Protein AF-A0A1G4MAP2-F1 (afdb_monomer_lite)

Organism: Lachancea fermentati (NCBI:txid4955)

Radius of gyration: 20.16 Å; chains: 1; bounding box: 49×42×56 Å

Secondary structure (DSSP, 8-state):
-EEEPPPEEEE-TTSSEEEEEEEEEEEEE----TTGGG-GGGEEEEPPSSEEEEEEE-S-HHHHHHHHHHHHHTHHHHHHTTEEEEEEEETTEEEEEEEESSS-HHHHIIIIIHHHHT-SSS--EEEEEEEEEEEEEEEE-TT-TTHHHHHHHHHHHHHHHIIIIIIIHHH-HHHH-HHHHHHHHHHHHHHHHHHHHTSS-TTHHHHHHHHHHH-GGGSHHHHHHHHHT-HHHHHHHHT-TTS--TT-SS---

Foldseek 3Di:
DKAWDDWDWDADPVNQKIKIKIKIWDKDFPDDDPVCVVPPPQEAEAEDQFAKAKEFEPDDQVLQVQQVQQQVLLCVLLVLLQWDWDWDDDSGMIIITTHHPQCHPVNCCQLPVVLQVPDPPRNRIYMYGRYMYMYMYMDGHPDDPDVNSVVVQVVVLVVVLCCLQVPCCLVNVNHRFSQLSVVCVVCVVVLVVVCVVVPPNSVPSVVVNVVSNNPPCRTLVVVVVVVVVPVPVVVVQVVVSNDDDSSGSGDDD

Sequence (253 aa):
MNISFDNVYLANATESVLSQWHSSVEISGQIISQEEIKQPVYSYILPPIQRQMKVRHLDEESLMNQILLGFKRCEGFWQDLNYQVTFDVDKTTITLNLSCMIFTQMKVKTLLEQPLSLQRHRPQTLRTVESVDITANFLIRDGENDEGWSSILNQSNEYLISLFVSQLEFQYPLVFSRDCRKRFLQQEKSLGPISYALTNSSSLIPNLIKIISDDNTATTSYQIVKLLGDSSKLKRMRNNVNKPIPFEILRHF

pLDDT: mean 76.68, std 11.74, range [42.5, 93.44]

Structure (mmCIF, N/CA/C/O backbone):
data_AF-A0A1G4MAP2-F1
#
_entry.id   AF-A0A1G4MAP2-F1
#
loop_
_atom_site.group_PDB
_atom_site.id
_atom_site.type_symbol
_atom_site.label_atom_id
_atom_site.label_alt_id
_atom_site.label_comp_id
_atom_site.label_asym_id
_atom_site.label_entity_id
_atom_site.label_seq_id
_atom_site.pdbx_PDB_ins_code
_atom_site.Cartn_x
_atom_site.Cartn_y
_atom_site.Cartn_z
_atom_site.occupancy
_atom_site.B_iso_or_equiv
_atom_site.auth_seq_id
_atom_site.auth_comp_id
_atom_site.auth_asym_id
_atom_site.auth_atom_id
_atom_site.pdbx_PDB_model_num
ATOM 1 N N . MET A 1 1 ? 6.345 -11.779 10.111 1.00 79.19 1 MET A N 1
ATOM 2 C CA . MET A 1 1 ? 5.963 -12.693 9.011 1.00 79.19 1 MET A CA 1
ATOM 3 C C . MET A 1 1 ? 6.278 -11.977 7.722 1.00 79.19 1 MET A C 1
ATOM 5 O O . MET A 1 1 ? 5.866 -10.839 7.593 1.00 79.19 1 MET A O 1
ATOM 9 N N . ASN A 1 2 ? 7.001 -12.610 6.808 1.00 83.75 2 ASN A N 1
ATOM 10 C CA . ASN A 1 2 ? 7.277 -12.027 5.502 1.00 83.75 2 ASN A CA 1
ATOM 11 C C . ASN A 1 2 ? 6.452 -12.783 4.448 1.00 83.75 2 ASN A C 1
ATOM 13 O O . ASN A 1 2 ? 6.500 -14.014 4.412 1.00 83.75 2 ASN A O 1
ATOM 17 N N . ILE A 1 3 ? 5.645 -12.061 3.673 1.00 86.19 3 ILE A N 1
ATOM 18 C CA . ILE A 1 3 ? 4.850 -12.586 2.560 1.00 86.19 3 ILE A CA 1
ATOM 19 C C . ILE A 1 3 ? 5.506 -12.093 1.281 1.00 86.19 3 ILE A C 1
ATOM 21 O O . ILE A 1 3 ? 5.494 -10.900 1.001 1.00 86.19 3 ILE A O 1
ATOM 25 N N . SER A 1 4 ? 6.081 -13.014 0.520 1.00 88.44 4 SER A N 1
ATOM 26 C CA . SER A 1 4 ? 6.716 -12.720 -0.760 1.00 88.44 4 SER A CA 1
ATOM 27 C C . SER A 1 4 ? 5.746 -13.007 -1.903 1.00 88.44 4 SER A C 1
ATOM 29 O O . SER A 1 4 ? 4.980 -13.971 -1.831 1.00 88.44 4 SER A O 1
ATOM 31 N N . PHE A 1 5 ? 5.765 -12.156 -2.926 1.00 88.75 5 PHE A N 1
ATOM 32 C CA . PHE A 1 5 ? 4.991 -12.332 -4.150 1.00 88.75 5 PHE A CA 1
ATOM 33 C C . PHE A 1 5 ? 5.868 -12.916 -5.255 1.00 88.75 5 PHE A C 1
ATOM 35 O O . PHE A 1 5 ? 7.093 -12.763 -5.248 1.00 88.75 5 PHE A O 1
ATOM 42 N N . ASP A 1 6 ? 5.222 -13.576 -6.214 1.00 89.19 6 ASP A N 1
ATOM 43 C CA . ASP A 1 6 ? 5.908 -14.127 -7.375 1.00 89.19 6 ASP A CA 1
ATOM 44 C C . ASP A 1 6 ? 6.593 -13.022 -8.185 1.00 89.19 6 ASP A C 1
ATOM 46 O O . ASP A 1 6 ? 6.098 -11.896 -8.299 1.00 89.19 6 ASP A O 1
ATOM 50 N N . ASN A 1 7 ? 7.745 -13.359 -8.765 1.00 91.88 7 ASN A N 1
ATOM 51 C CA . ASN A 1 7 ? 8.483 -12.424 -9.603 1.00 91.88 7 ASN A CA 1
ATOM 52 C C . ASN A 1 7 ? 7.673 -12.067 -10.852 1.00 91.88 7 ASN A C 1
ATOM 54 O O . ASN A 1 7 ? 7.118 -12.943 -11.518 1.00 91.88 7 ASN A O 1
ATOM 58 N N . VAL A 1 8 ? 7.683 -10.785 -11.209 1.00 93.19 8 VAL A N 1
ATOM 59 C CA . VAL A 1 8 ? 7.055 -10.280 -12.433 1.00 93.19 8 VAL A CA 1
ATOM 60 C C . VAL A 1 8 ? 8.138 -9.811 -13.387 1.00 93.19 8 VAL A C 1
ATOM 62 O O . VAL A 1 8 ? 9.060 -9.103 -12.990 1.00 93.19 8 VAL A O 1
ATOM 65 N N . TYR A 1 9 ? 8.011 -10.199 -14.650 1.00 93.31 9 TYR A N 1
ATOM 66 C CA . TYR A 1 9 ? 8.921 -9.795 -15.711 1.00 93.31 9 TYR A CA 1
ATOM 67 C C . TYR A 1 9 ? 8.160 -8.934 -16.712 1.00 93.31 9 TYR A C 1
ATOM 69 O O . TYR A 1 9 ? 7.103 -9.350 -17.187 1.00 93.31 9 TYR A O 1
ATOM 77 N N . LEU A 1 10 ? 8.681 -7.747 -17.014 1.00 92.38 10 LEU A N 1
ATOM 78 C CA . LEU A 1 10 ? 8.102 -6.838 -18.001 1.00 92.38 10 LEU A CA 1
ATOM 79 C C . LEU A 1 10 ? 9.122 -6.554 -19.102 1.00 92.38 10 LEU A C 1
ATOM 81 O O . LEU A 1 10 ? 10.330 -6.535 -18.864 1.00 92.38 10 LEU A O 1
ATOM 85 N N . ALA A 1 11 ? 8.615 -6.324 -20.306 1.00 91.12 11 ALA A N 1
ATOM 86 C CA . ALA A 1 11 ? 9.392 -5.941 -21.473 1.00 91.12 11 ALA A CA 1
ATOM 87 C C . ALA A 1 11 ? 8.672 -4.799 -22.191 1.00 91.12 11 ALA A C 1
ATOM 89 O O . ALA A 1 11 ? 7.440 -4.742 -22.198 1.00 91.12 11 ALA A O 1
ATOM 90 N N . ASN A 1 12 ? 9.420 -3.876 -22.791 1.00 87.38 12 ASN A N 1
ATOM 91 C CA . ASN A 1 12 ? 8.833 -2.941 -23.746 1.00 87.38 12 ASN A CA 1
ATOM 92 C C . ASN A 1 12 ? 8.585 -3.637 -25.099 1.00 87.38 12 ASN A C 1
ATOM 94 O O . ASN A 1 12 ? 9.030 -4.758 -25.334 1.00 87.38 12 ASN A O 1
ATOM 98 N N . ALA A 1 13 ? 7.863 -2.969 -26.003 1.00 84.88 13 ALA A N 1
ATOM 99 C CA . ALA A 1 13 ? 7.445 -3.557 -27.281 1.00 84.88 13 ALA A CA 1
ATOM 100 C C . ALA A 1 13 ? 8.615 -4.009 -28.179 1.00 84.88 13 ALA A C 1
ATOM 102 O O . ALA A 1 13 ? 8.437 -4.883 -29.023 1.00 84.88 13 ALA A O 1
ATOM 103 N N . THR A 1 14 ? 9.789 -3.399 -28.013 1.00 84.50 14 THR A N 1
ATOM 104 C CA . THR A 1 14 ? 11.017 -3.692 -28.764 1.00 84.50 14 THR A CA 1
ATOM 105 C C . THR A 1 14 ? 11.950 -4.667 -28.043 1.00 84.50 14 THR A C 1
ATOM 107 O O . THR A 1 14 ? 13.004 -4.990 -28.586 1.00 84.50 14 THR A O 1
ATOM 110 N N . GLU A 1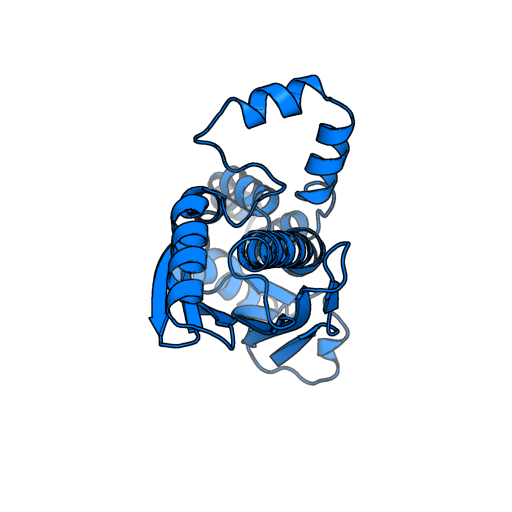 15 ? 11.593 -5.119 -26.834 1.00 84.62 15 GLU A N 1
ATOM 111 C CA . GLU A 1 15 ? 12.437 -5.932 -25.944 1.00 84.62 15 GLU A CA 1
ATOM 112 C C . GLU A 1 15 ? 13.822 -5.308 -25.663 1.00 84.62 15 GLU A C 1
ATOM 114 O O . GLU A 1 15 ? 14.774 -6.002 -25.305 1.00 84.62 15 GLU A O 1
ATOM 119 N N . SER A 1 16 ? 13.953 -3.986 -25.822 1.00 84.50 16 SER A N 1
ATOM 120 C CA . SER A 1 16 ? 15.185 -3.249 -25.522 1.00 84.50 16 SER A CA 1
ATOM 121 C C . SER A 1 16 ? 15.346 -2.959 -24.028 1.00 84.50 16 SER A C 1
ATOM 123 O O . SER A 1 16 ? 16.473 -2.816 -23.553 1.00 84.50 16 SER A O 1
ATOM 125 N N . VAL A 1 17 ? 14.237 -2.932 -23.281 1.00 86.69 17 VAL A N 1
ATOM 126 C CA . VAL A 1 17 ? 14.214 -2.783 -21.822 1.00 86.69 17 VAL A CA 1
ATOM 127 C C . VAL A 1 17 ? 13.445 -3.940 -21.207 1.00 86.69 17 VAL A C 1
ATOM 129 O O . VAL A 1 17 ? 12.224 -4.045 -21.367 1.00 86.69 17 VAL A O 1
ATOM 132 N N . LEU A 1 18 ? 14.158 -4.767 -20.450 1.00 90.06 18 LEU A N 1
ATOM 133 C CA . LEU A 1 18 ? 13.596 -5.839 -19.638 1.00 90.06 18 LEU A CA 1
ATOM 134 C C . LEU A 1 18 ? 13.674 -5.450 -18.167 1.00 90.06 18 LEU A C 1
ATOM 136 O O . LEU A 1 18 ? 14.657 -4.857 -17.725 1.00 90.06 18 LEU A O 1
ATOM 140 N N . SER A 1 19 ? 12.664 -5.817 -17.389 1.00 90.56 19 SER A N 1
ATOM 141 C CA . SER A 1 19 ? 12.692 -5.630 -15.945 1.00 90.56 19 SER A CA 1
ATOM 142 C C . SER A 1 19 ? 12.203 -6.848 -15.191 1.00 90.56 19 SER A C 1
ATOM 144 O O . SER A 1 19 ? 11.247 -7.508 -15.590 1.00 90.56 19 SER A O 1
ATOM 146 N N . GLN A 1 20 ? 12.876 -7.137 -14.082 1.00 93.19 20 GLN A N 1
ATOM 147 C CA . GLN A 1 20 ? 12.453 -8.117 -13.096 1.00 93.19 20 GLN A CA 1
ATOM 148 C C . GLN A 1 20 ? 12.035 -7.384 -11.830 1.00 93.19 20 GLN A C 1
ATOM 150 O O . GLN A 1 20 ? 12.814 -6.618 -11.266 1.00 93.19 20 GLN A O 1
ATOM 155 N N . TRP A 1 21 ? 10.840 -7.695 -11.351 1.00 93.44 21 TRP A N 1
ATOM 156 C CA . TRP A 1 21 ? 10.264 -7.116 -10.154 1.00 93.44 21 TRP A CA 1
ATOM 157 C C . TRP A 1 21 ? 10.026 -8.187 -9.109 1.00 93.44 21 TRP A C 1
ATOM 159 O O . TRP A 1 21 ? 9.513 -9.268 -9.401 1.00 93.44 21 TRP A O 1
ATOM 169 N N . HIS A 1 22 ? 10.377 -7.849 -7.879 1.00 93.44 22 HIS A N 1
ATOM 170 C CA . HIS A 1 22 ? 10.103 -8.640 -6.698 1.00 93.44 22 HIS A CA 1
ATOM 171 C C . HIS A 1 22 ? 9.437 -7.755 -5.653 1.00 93.44 22 HIS A C 1
ATOM 173 O O . HIS A 1 22 ? 9.838 -6.604 -5.465 1.00 93.44 22 HIS A O 1
ATOM 179 N N . SER A 1 23 ? 8.441 -8.278 -4.947 1.00 93.00 23 SER A N 1
ATOM 180 C CA . SER A 1 23 ? 7.869 -7.588 -3.798 1.00 93.00 23 SER A CA 1
ATOM 181 C C . SER A 1 23 ? 7.661 -8.522 -2.622 1.00 93.00 23 SER A C 1
ATOM 183 O O . SER A 1 23 ? 7.431 -9.726 -2.760 1.00 93.00 23 SER A O 1
ATOM 185 N N . SER A 1 24 ? 7.736 -7.938 -1.435 1.00 92.06 24 SER A N 1
ATOM 186 C CA . SER A 1 24 ? 7.438 -8.632 -0.199 1.00 92.06 24 SER A CA 1
ATOM 187 C C . SER A 1 24 ? 6.823 -7.692 0.828 1.00 92.06 24 SER A C 1
ATOM 189 O O . SER A 1 24 ? 7.173 -6.515 0.894 1.00 92.06 24 SER A O 1
ATOM 191 N N . VAL A 1 25 ? 5.908 -8.215 1.636 1.00 89.69 25 VAL A N 1
ATOM 192 C CA . VAL A 1 25 ? 5.233 -7.493 2.714 1.00 89.69 25 VAL A CA 1
ATOM 193 C C . VAL A 1 25 ? 5.645 -8.103 4.044 1.00 89.69 25 VAL A C 1
ATOM 195 O O . VAL A 1 25 ? 5.417 -9.286 4.308 1.00 89.69 25 VAL A O 1
ATOM 198 N N . GLU A 1 26 ? 6.208 -7.276 4.913 1.00 89.38 26 GLU A N 1
ATOM 199 C CA . GLU A 1 26 ? 6.489 -7.644 6.290 1.00 89.38 26 GLU A CA 1
ATOM 200 C C . GLU A 1 26 ? 5.288 -7.309 7.174 1.00 89.38 26 GLU A C 1
ATOM 202 O O . GLU A 1 26 ? 4.801 -6.180 7.211 1.00 89.38 26 GLU A O 1
ATOM 207 N N . ILE A 1 27 ? 4.807 -8.308 7.904 1.00 86.50 27 ILE A N 1
ATOM 208 C CA . ILE A 1 27 ? 3.703 -8.208 8.851 1.00 86.50 27 ILE A CA 1
ATOM 209 C C . ILE A 1 27 ? 4.210 -8.574 10.241 1.00 86.50 27 ILE A C 1
ATOM 211 O O . ILE A 1 27 ? 4.670 -9.701 10.460 1.00 86.50 27 ILE A O 1
ATOM 215 N N . SER A 1 28 ? 4.048 -7.675 11.203 1.00 84.38 28 SER A N 1
ATOM 216 C CA . SER A 1 28 ? 4.292 -7.951 12.619 1.00 84.38 28 SER A CA 1
ATOM 217 C C . SER A 1 28 ? 2.999 -8.093 13.411 1.00 84.38 28 SER A C 1
ATOM 219 O O . SER A 1 28 ? 1.912 -7.722 12.971 1.00 84.38 28 SER A O 1
ATOM 221 N N . GLY A 1 29 ? 3.109 -8.711 14.580 1.00 73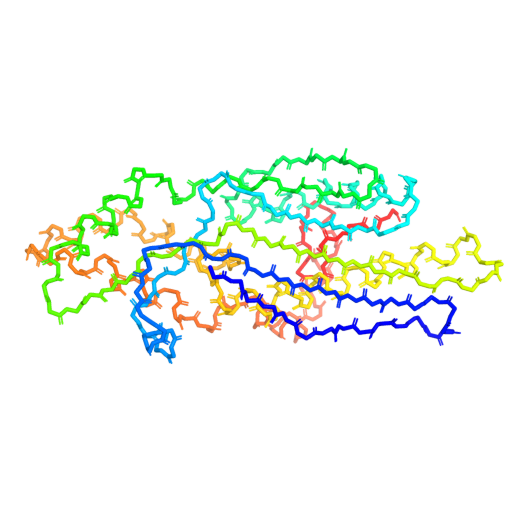.81 29 GLY A N 1
ATOM 222 C CA . GLY A 1 29 ? 2.003 -8.981 15.490 1.00 73.81 29 GLY A CA 1
ATOM 223 C C . GLY A 1 29 ? 2.411 -10.027 16.519 1.00 73.81 29 GLY A C 1
ATOM 224 O O . GLY A 1 29 ? 3.505 -10.592 16.437 1.00 73.81 29 GLY A O 1
ATOM 225 N N . GLN A 1 30 ? 1.540 -10.295 17.492 1.00 61.12 30 GLN A N 1
ATOM 226 C CA . GLN A 1 30 ? 1.789 -11.364 18.458 1.00 61.12 30 GLN A CA 1
ATOM 227 C C . GLN A 1 30 ? 1.934 -12.706 17.727 1.00 61.12 30 GLN A C 1
ATOM 229 O O . GLN A 1 30 ? 1.098 -13.078 16.901 1.00 61.12 30 GLN A O 1
ATOM 234 N N . ILE A 1 31 ? 3.039 -13.402 18.008 1.00 47.91 31 ILE A N 1
ATOM 235 C CA . ILE A 1 31 ? 3.353 -14.711 17.438 1.00 47.91 31 ILE A CA 1
ATOM 236 C C . ILE A 1 31 ? 2.311 -15.691 17.960 1.00 47.91 31 ILE A C 1
ATOM 238 O O . ILE A 1 31 ? 2.284 -15.986 19.153 1.00 47.91 31 ILE A O 1
ATOM 242 N N . ILE A 1 32 ? 1.476 -16.212 17.069 1.00 50.62 32 ILE A N 1
ATOM 243 C CA . ILE A 1 32 ? 0.674 -17.395 17.355 1.00 50.62 32 ILE A CA 1
ATOM 244 C C . ILE A 1 32 ? 1.015 -18.438 16.294 1.00 50.62 32 ILE A C 1
ATOM 246 O O . ILE A 1 32 ? 1.402 -18.093 15.175 1.00 50.62 32 ILE A O 1
ATOM 250 N N . SER A 1 33 ? 0.999 -19.696 16.730 1.00 48.56 33 SER A N 1
ATOM 251 C CA . SER A 1 33 ? 1.470 -20.902 16.043 1.00 48.56 33 SER A CA 1
ATOM 252 C C . SER A 1 33 ? 1.223 -20.938 14.524 1.00 48.56 33 SER A C 1
ATOM 254 O O . SER A 1 33 ? 0.253 -20.386 14.005 1.00 48.56 33 SER A O 1
ATOM 256 N N . GLN A 1 34 ? 2.099 -21.642 13.795 1.00 48.06 34 GLN A N 1
ATOM 257 C CA . GLN A 1 34 ? 2.050 -21.755 12.328 1.00 48.06 34 GLN A CA 1
ATOM 258 C C . GLN A 1 34 ? 0.722 -22.313 11.773 1.00 48.06 34 GLN A C 1
ATOM 260 O O . GLN A 1 34 ? 0.429 -22.124 10.593 1.00 48.06 34 GLN A O 1
ATOM 265 N N . GLU A 1 35 ? -0.101 -22.960 12.601 1.00 44.19 35 GLU A N 1
ATOM 266 C CA . GLU A 1 35 ? -1.389 -23.541 12.206 1.00 44.19 35 GLU A CA 1
ATOM 267 C C . GLU A 1 35 ? -2.518 -22.501 12.088 1.00 44.19 35 GLU A C 1
ATOM 269 O O . GLU A 1 35 ? -3.355 -22.613 11.193 1.00 44.19 35 GLU A O 1
ATOM 274 N N . GLU A 1 36 ? -2.498 -21.420 12.877 1.00 49.59 36 GLU A N 1
ATOM 275 C CA . GLU A 1 36 ? -3.468 -20.314 12.752 1.00 49.59 36 GLU A CA 1
ATOM 276 C C . GLU A 1 36 ? -3.167 -19.385 11.563 1.00 49.59 36 GLU A C 1
ATOM 278 O O . GLU A 1 36 ? -4.029 -18.634 11.108 1.00 49.59 36 GLU A O 1
ATOM 283 N N . ILE A 1 37 ? -1.960 -19.472 10.990 1.00 46.91 37 ILE A N 1
ATOM 284 C CA . ILE A 1 37 ? -1.544 -18.706 9.800 1.00 46.91 37 ILE A CA 1
ATOM 285 C C . ILE A 1 37 ? -2.378 -19.089 8.565 1.00 46.91 37 ILE A C 1
ATOM 287 O O . ILE A 1 37 ? -2.545 -18.277 7.658 1.00 46.91 37 ILE A O 1
ATOM 291 N N . LYS A 1 38 ? -2.959 -20.297 8.541 1.00 42.50 38 LYS A N 1
ATOM 292 C CA . LYS A 1 38 ? -3.819 -20.771 7.445 1.00 42.50 38 LYS A CA 1
ATOM 293 C C . LYS A 1 38 ? -5.283 -20.329 7.567 1.00 42.50 38 LYS A C 1
ATOM 295 O O . LYS A 1 38 ? -6.046 -20.555 6.632 1.00 42.50 38 LYS A O 1
ATOM 300 N N . GLN A 1 39 ? -5.687 -19.695 8.674 1.00 47.56 39 GLN A N 1
ATOM 301 C CA . GLN A 1 39 ? -7.050 -19.189 8.866 1.00 47.56 39 GLN A CA 1
ATOM 302 C C . GLN A 1 39 ? -7.065 -17.654 9.012 1.00 47.56 39 GLN A C 1
ATOM 304 O O . GLN A 1 39 ? -7.135 -17.134 10.125 1.00 47.56 39 GLN A O 1
ATOM 309 N N . PRO A 1 40 ? -7.077 -16.894 7.897 1.00 52.06 40 PRO A N 1
ATOM 310 C CA . PRO A 1 40 ? -7.147 -15.423 7.905 1.00 52.06 40 PRO A CA 1
ATOM 311 C C . PRO A 1 40 ? -8.469 -14.855 8.461 1.00 52.06 40 PRO A C 1
ATOM 313 O O . PRO A 1 40 ? -8.646 -13.643 8.549 1.00 52.06 40 PRO A O 1
ATOM 316 N N . VAL A 1 41 ? -9.415 -15.715 8.845 1.00 54.66 41 VAL A N 1
ATOM 317 C CA . VAL A 1 41 ? -10.778 -15.336 9.243 1.00 54.66 41 VAL A CA 1
ATOM 318 C C . VAL A 1 41 ? -10.798 -14.501 10.535 1.00 54.66 41 VAL A C 1
ATOM 320 O O . VAL A 1 41 ? -11.711 -13.700 10.729 1.00 54.66 41 VAL A O 1
ATOM 323 N N . TYR A 1 42 ? -9.777 -14.619 11.393 1.00 63.94 42 TYR A N 1
ATOM 324 C CA . TYR A 1 42 ? -9.757 -13.984 12.719 1.00 63.94 42 TYR A CA 1
ATOM 325 C C . TYR A 1 42 ? -8.629 -12.964 12.933 1.00 63.94 42 TYR A C 1
ATOM 327 O O . TYR A 1 42 ? -8.369 -12.586 14.075 1.00 63.94 42 TYR A O 1
ATOM 335 N N . SER A 1 43 ? -7.953 -12.498 11.879 1.00 72.25 43 SER A N 1
ATOM 336 C CA . SER A 1 43 ? -6.906 -11.477 12.004 1.00 72.25 43 SER A CA 1
ATOM 337 C C . SER A 1 43 ? -7.313 -10.137 11.387 1.00 72.25 43 SER A C 1
ATOM 339 O O . SER A 1 43 ? -7.946 -10.068 10.331 1.00 72.25 43 SER A O 1
ATOM 341 N N . TYR A 1 44 ? -6.945 -9.052 12.069 1.00 79.62 44 TYR A N 1
ATOM 342 C CA . TYR A 1 44 ? -6.998 -7.694 11.533 1.00 79.62 44 TYR A CA 1
ATOM 343 C C . TYR A 1 44 ? -5.600 -7.309 11.090 1.00 79.62 44 TYR A C 1
ATOM 345 O O . TYR A 1 44 ? -4.666 -7.367 11.890 1.00 79.62 44 TYR A O 1
ATOM 353 N N . ILE A 1 45 ? -5.465 -6.887 9.838 1.00 84.00 45 ILE A N 1
ATOM 354 C CA . ILE A 1 45 ? -4.204 -6.371 9.319 1.00 84.00 45 ILE A CA 1
ATOM 355 C C . ILE A 1 45 ? -4.337 -4.859 9.196 1.00 84.00 45 ILE A C 1
ATOM 357 O O . ILE A 1 45 ? -5.039 -4.335 8.332 1.00 84.00 45 ILE A O 1
ATOM 361 N N . LEU A 1 46 ? -3.701 -4.172 10.135 1.00 85.38 46 LEU A N 1
ATOM 362 C CA . LEU A 1 46 ? -3.730 -2.732 10.289 1.00 85.38 46 LEU A CA 1
ATOM 363 C C . LEU A 1 46 ? -2.565 -2.069 9.556 1.00 85.38 46 LEU A C 1
ATOM 365 O O . LEU A 1 46 ? -1.534 -2.700 9.297 1.00 85.38 46 LEU A O 1
ATOM 369 N N . PRO A 1 47 ? -2.711 -0.779 9.228 1.00 81.69 47 PRO A N 1
ATOM 370 C CA . PRO A 1 47 ? -1.618 -0.029 8.647 1.00 81.69 47 PRO A CA 1
ATOM 371 C C . PRO A 1 47 ? -0.455 0.195 9.608 1.00 81.69 47 PRO A C 1
ATOM 373 O O . PRO A 1 47 ? -0.636 0.138 10.827 1.00 81.69 47 PRO A O 1
ATOM 376 N N . PRO A 1 48 ? 0.725 0.521 9.059 1.00 73.94 48 PRO A N 1
ATOM 377 C CA . PRO A 1 48 ? 1.879 0.868 9.861 1.00 73.94 48 PRO A CA 1
ATOM 378 C C . PRO A 1 48 ? 1.612 2.098 10.730 1.00 73.94 48 PRO A C 1
ATOM 380 O O . PRO A 1 48 ? 1.179 3.155 10.257 1.00 73.94 48 PRO A O 1
ATOM 383 N N . ILE A 1 49 ? 1.955 1.976 12.010 1.00 66.38 49 ILE A N 1
ATOM 384 C CA . ILE A 1 49 ? 2.099 3.115 12.912 1.00 66.38 49 ILE A CA 1
ATOM 385 C C . ILE A 1 49 ? 3.522 3.641 12.703 1.00 66.38 49 ILE A C 1
ATOM 387 O O . ILE A 1 49 ? 4.457 3.146 13.325 1.00 66.38 49 ILE A O 1
ATOM 391 N N . GLN A 1 50 ? 3.677 4.600 11.784 1.00 59.38 50 GLN A N 1
ATOM 392 C CA . GLN A 1 50 ? 4.958 5.253 11.460 1.00 59.38 50 GLN A CA 1
ATOM 393 C C . GLN A 1 50 ? 6.045 4.278 10.976 1.00 59.38 50 GLN A C 1
ATOM 395 O O . GLN A 1 50 ? 7.133 4.208 11.548 1.00 59.38 50 GLN A O 1
ATOM 400 N N . ARG A 1 51 ? 5.764 3.501 9.927 1.00 67.00 51 ARG A N 1
ATOM 401 C CA . ARG A 1 51 ? 6.754 2.575 9.354 1.00 67.00 51 ARG A CA 1
ATOM 402 C C . ARG A 1 51 ? 6.948 2.811 7.862 1.00 67.00 51 ARG A C 1
ATOM 404 O O . ARG A 1 51 ? 6.222 3.579 7.230 1.00 67.00 51 ARG A O 1
ATOM 411 N N . GLN A 1 52 ? 8.009 2.213 7.342 1.00 68.38 52 GLN A N 1
ATOM 412 C CA . GLN A 1 52 ? 8.577 2.557 6.049 1.00 68.38 52 GLN A CA 1
ATOM 413 C C . GLN A 1 52 ? 8.143 1.554 4.983 1.00 68.38 52 GLN A C 1
ATOM 415 O O . GLN A 1 52 ? 8.257 0.348 5.172 1.00 68.38 52 GLN A O 1
ATOM 420 N N . MET A 1 53 ? 7.715 2.058 3.837 1.00 74.19 53 MET A N 1
ATOM 421 C CA . MET A 1 53 ? 7.710 1.343 2.570 1.00 74.19 53 MET A CA 1
ATOM 422 C C . MET A 1 53 ? 9.043 1.616 1.864 1.00 74.19 53 MET A C 1
ATOM 424 O O . MET A 1 53 ? 9.510 2.752 1.842 1.00 74.19 53 MET A O 1
ATOM 428 N N . LYS A 1 54 ? 9.667 0.594 1.281 1.00 75.56 54 LYS A N 1
ATOM 429 C CA . LYS A 1 54 ? 10.971 0.706 0.621 1.00 75.56 54 LYS A CA 1
ATOM 430 C C . LYS A 1 54 ? 10.858 0.248 -0.826 1.00 75.56 54 LYS A C 1
ATOM 432 O O . LYS A 1 54 ? 10.415 -0.858 -1.107 1.00 75.56 54 LYS A O 1
ATOM 437 N N . VAL A 1 55 ? 11.285 1.099 -1.745 1.00 71.31 55 VAL A N 1
ATOM 438 C CA . VAL A 1 55 ? 11.393 0.809 -3.174 1.00 71.31 55 VAL A CA 1
ATOM 439 C C . VAL A 1 55 ? 12.869 0.862 -3.536 1.00 71.31 55 VAL A C 1
ATOM 441 O O . VAL A 1 55 ? 13.489 1.921 -3.510 1.00 71.31 55 VAL A O 1
ATOM 444 N N . ARG A 1 56 ? 13.453 -0.294 -3.829 1.00 70.44 56 ARG A N 1
ATOM 445 C CA . ARG A 1 56 ? 14.845 -0.451 -4.244 1.00 70.44 56 ARG A CA 1
ATOM 446 C C . ARG A 1 56 ? 14.907 -0.582 -5.756 1.00 70.44 56 ARG A C 1
ATOM 448 O O . ARG A 1 56 ? 14.201 -1.400 -6.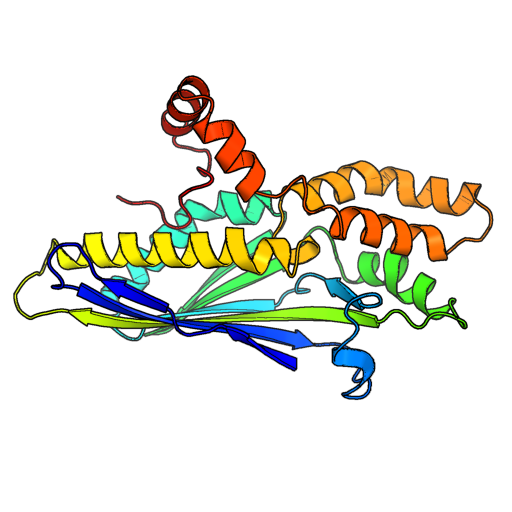345 1.00 70.44 56 ARG A O 1
ATOM 455 N N . HIS A 1 57 ? 15.779 0.204 -6.356 1.00 65.62 57 HIS A N 1
ATOM 456 C CA . HIS A 1 57 ? 16.068 0.192 -7.780 1.00 65.62 57 HIS A CA 1
ATOM 457 C C . HIS A 1 57 ? 17.572 0.048 -7.934 1.00 65.62 57 HIS A C 1
ATOM 459 O O . HIS A 1 57 ? 18.333 0.804 -7.333 1.00 65.62 57 HIS A O 1
ATOM 465 N N . LEU A 1 58 ? 18.000 -0.969 -8.676 1.00 57.97 58 LEU A N 1
ATOM 466 C CA . LEU A 1 58 ? 19.398 -1.386 -8.650 1.00 57.97 58 LEU A CA 1
ATOM 467 C C . LEU A 1 58 ? 20.339 -0.616 -9.590 1.00 57.97 58 LEU A C 1
ATOM 469 O O . LEU A 1 58 ? 21.527 -0.908 -9.549 1.00 57.97 58 LEU A O 1
ATOM 473 N N . ASP A 1 59 ? 19.881 0.421 -10.305 1.00 61.88 59 ASP A N 1
ATOM 474 C CA . ASP A 1 59 ? 20.718 1.159 -11.265 1.00 61.88 59 ASP A CA 1
ATOM 475 C C . ASP A 1 59 ? 20.487 2.687 -11.273 1.00 61.88 59 ASP A C 1
ATOM 477 O O . ASP A 1 59 ? 19.364 3.164 -11.126 1.00 61.88 59 ASP A O 1
ATOM 481 N N . GLU A 1 60 ? 21.599 3.414 -11.461 1.00 65.88 60 GLU A N 1
ATOM 482 C CA . GLU A 1 60 ? 21.799 4.866 -11.667 1.00 65.88 60 GLU A CA 1
ATOM 483 C C . GLU A 1 60 ? 21.110 5.886 -10.721 1.00 65.88 60 GLU A C 1
ATOM 485 O O . GLU A 1 60 ? 19.894 6.028 -10.637 1.00 65.88 60 GLU A O 1
ATOM 490 N N . GLU A 1 61 ? 21.917 6.750 -10.087 1.00 68.19 61 GLU A N 1
ATOM 491 C CA . GLU A 1 61 ? 21.465 7.831 -9.184 1.00 68.19 61 GLU A CA 1
ATOM 492 C C . GLU A 1 61 ? 20.553 8.876 -9.876 1.00 68.19 61 GLU A C 1
ATOM 494 O O . GLU A 1 61 ? 19.679 9.486 -9.251 1.00 68.19 61 GLU A O 1
ATOM 499 N N . SER A 1 62 ? 20.711 9.072 -11.188 1.00 67.75 62 SER A N 1
ATOM 500 C CA . SER A 1 62 ? 19.855 9.936 -12.017 1.00 67.75 62 SER A CA 1
ATOM 501 C C . SER A 1 62 ? 18.417 9.400 -12.114 1.00 67.75 62 SER A C 1
ATOM 503 O O . SER A 1 62 ? 17.462 10.175 -11.990 1.00 67.75 62 SER A O 1
ATOM 505 N N . LEU A 1 63 ? 18.260 8.080 -12.263 1.00 71.88 63 LEU A N 1
ATOM 506 C CA . LEU A 1 63 ? 16.982 7.370 -12.341 1.00 71.88 63 LEU A CA 1
ATOM 507 C C . LEU A 1 63 ? 16.203 7.502 -11.030 1.00 71.88 63 LEU A C 1
ATOM 509 O O . LEU A 1 63 ? 15.019 7.853 -11.018 1.00 71.88 63 LEU A O 1
ATOM 513 N N . MET A 1 64 ? 16.902 7.306 -9.912 1.00 75.62 64 MET A N 1
ATOM 514 C CA . MET A 1 64 ? 16.344 7.413 -8.565 1.00 75.62 64 MET A CA 1
ATOM 515 C C . MET A 1 64 ? 15.693 8.775 -8.319 1.00 75.62 64 MET A C 1
ATOM 517 O O . MET A 1 64 ? 14.599 8.858 -7.758 1.00 75.62 64 MET A O 1
ATOM 521 N N . ASN A 1 65 ? 16.321 9.852 -8.792 1.00 77.12 65 ASN A N 1
ATOM 522 C CA . ASN A 1 65 ? 15.789 11.202 -8.641 1.00 77.12 65 ASN A CA 1
ATOM 523 C C . ASN A 1 65 ? 14.511 11.434 -9.461 1.00 77.12 65 ASN A C 1
ATOM 525 O O . ASN A 1 65 ? 13.590 12.100 -8.983 1.00 77.12 65 ASN A O 1
ATOM 529 N N . GLN A 1 66 ? 14.409 10.869 -10.666 1.00 75.06 66 GLN A N 1
ATOM 530 C CA . GLN A 1 66 ? 13.195 10.987 -11.479 1.00 75.06 66 GLN A CA 1
ATOM 531 C C . GLN A 1 66 ? 12.033 10.179 -10.898 1.00 75.06 66 GLN A C 1
ATOM 533 O O . GLN A 1 66 ? 10.919 10.695 -10.785 1.00 75.06 66 GLN A O 1
ATOM 538 N N . ILE A 1 67 ? 12.296 8.948 -10.457 1.00 77.38 67 ILE A N 1
ATOM 539 C CA . ILE A 1 67 ? 11.293 8.104 -9.796 1.00 77.38 67 ILE A CA 1
ATOM 540 C C . ILE A 1 67 ? 10.834 8.766 -8.489 1.00 77.38 67 ILE A C 1
ATOM 542 O O . ILE A 1 67 ? 9.633 8.849 -8.224 1.00 77.38 67 ILE A O 1
ATOM 546 N N . LEU A 1 68 ? 11.761 9.340 -7.711 1.00 82.25 68 LEU A N 1
ATOM 547 C CA . LEU A 1 68 ? 11.439 10.136 -6.526 1.00 82.25 68 LEU A CA 1
ATOM 548 C C . LEU A 1 68 ? 10.522 11.320 -6.861 1.00 82.25 68 LEU A C 1
ATOM 550 O O . LEU A 1 68 ? 9.563 11.575 -6.133 1.00 82.25 68 LEU A O 1
ATOM 554 N N . LEU A 1 69 ? 10.805 12.062 -7.935 1.00 79.56 69 LEU A N 1
ATOM 555 C CA . LEU A 1 69 ? 9.944 13.161 -8.382 1.00 79.56 69 LEU A CA 1
ATOM 556 C C . LEU A 1 69 ? 8.550 12.653 -8.770 1.00 79.56 69 LEU A C 1
ATOM 558 O O . LEU A 1 69 ? 7.560 13.292 -8.409 1.00 79.56 69 LEU A O 1
ATOM 562 N N . GLY A 1 70 ? 8.459 11.494 -9.428 1.00 75.31 70 GLY A N 1
ATOM 563 C CA . GLY A 1 70 ? 7.198 10.809 -9.715 1.00 75.31 70 GLY A CA 1
ATOM 564 C C . GLY A 1 70 ? 6.402 10.496 -8.444 1.00 75.31 70 GLY A C 1
ATOM 565 O O . GLY A 1 70 ? 5.219 10.833 -8.362 1.00 75.31 70 GLY A O 1
ATOM 566 N N . PHE A 1 71 ? 7.064 9.953 -7.419 1.00 80.00 71 PHE A N 1
ATOM 567 C CA . PHE A 1 71 ? 6.458 9.678 -6.114 1.00 80.00 71 PHE A CA 1
ATOM 568 C C . PHE A 1 71 ? 6.021 10.948 -5.375 1.00 80.00 71 PHE A C 1
ATOM 570 O O . PHE A 1 71 ? 4.902 11.000 -4.861 1.00 80.00 71 PHE A O 1
ATOM 577 N N . LYS A 1 72 ? 6.855 11.997 -5.366 1.00 81.94 72 LYS A N 1
ATOM 578 C CA . LYS A 1 72 ? 6.519 13.303 -4.770 1.00 81.94 72 LYS A CA 1
ATOM 579 C C . LYS A 1 72 ? 5.303 13.934 -5.446 1.00 81.94 72 LYS A C 1
ATOM 581 O O . LYS A 1 72 ? 4.426 14.464 -4.775 1.00 81.94 72 LYS A O 1
ATOM 586 N N . ARG A 1 73 ? 5.196 13.841 -6.774 1.00 76.12 73 ARG A N 1
ATOM 587 C CA . ARG A 1 73 ? 4.031 14.341 -7.529 1.00 76.12 73 ARG A CA 1
ATOM 588 C C . ARG A 1 73 ? 2.749 13.558 -7.249 1.00 76.12 73 ARG A C 1
ATOM 590 O O . ARG A 1 73 ? 1.660 14.089 -7.459 1.00 76.12 73 ARG A O 1
ATOM 597 N N . CYS A 1 74 ? 2.875 12.331 -6.758 1.00 74.25 74 CYS A N 1
ATOM 598 C CA . CYS A 1 74 ? 1.754 11.485 -6.367 1.00 74.25 74 CYS A CA 1
ATOM 599 C C . CYS A 1 74 ? 1.509 11.488 -4.856 1.00 74.25 74 CYS A C 1
ATOM 601 O O . CYS A 1 74 ? 0.778 10.641 -4.351 1.00 74.25 74 CYS A O 1
ATOM 603 N N . GLU A 1 75 ? 2.027 12.483 -4.128 1.00 79.38 75 GLU A N 1
ATOM 604 C CA . GLU A 1 75 ? 1.714 12.688 -2.710 1.00 79.38 75 GLU A CA 1
ATOM 605 C C . GLU A 1 75 ? 0.197 12.692 -2.448 1.00 79.38 75 GLU A C 1
ATOM 607 O O . GLU A 1 75 ? -0.273 12.096 -1.479 1.00 79.38 75 GLU A O 1
ATOM 612 N N . GLY A 1 76 ? -0.584 13.272 -3.368 1.00 79.81 76 GLY A N 1
ATOM 613 C CA . GLY A 1 76 ? -2.045 13.300 -3.290 1.00 79.81 76 GLY A CA 1
ATOM 614 C C . GLY A 1 76 ? -2.699 11.915 -3.199 1.00 79.81 76 GLY A C 1
ATOM 615 O O . GLY A 1 76 ? -3.725 11.784 -2.538 1.00 79.81 76 GLY A O 1
ATOM 616 N N . PHE A 1 77 ? -2.104 10.872 -3.791 1.00 81.81 77 PHE A N 1
ATOM 617 C CA . PHE A 1 77 ? -2.584 9.490 -3.655 1.00 81.81 77 PHE A CA 1
ATOM 618 C C . PHE A 1 77 ? -2.464 8.996 -2.204 1.00 81.81 77 PHE A C 1
ATOM 620 O O . PHE A 1 77 ? -3.419 8.459 -1.640 1.00 81.81 77 PHE A O 1
ATOM 627 N N . TRP A 1 78 ? -1.319 9.242 -1.563 1.00 84.69 78 TRP A N 1
ATOM 628 C CA . TRP A 1 78 ? -1.072 8.856 -0.170 1.00 84.69 78 TRP A CA 1
ATOM 629 C C . TRP A 1 78 ? -1.916 9.677 0.810 1.00 84.69 78 TRP A C 1
ATOM 631 O O . TRP A 1 78 ? -2.472 9.128 1.765 1.00 84.69 78 TRP A O 1
ATOM 641 N N . GLN A 1 79 ? -2.085 10.972 0.539 1.00 85.44 79 GLN A N 1
ATOM 642 C CA . GLN A 1 79 ? -2.976 11.843 1.307 1.00 85.44 79 GLN A CA 1
ATOM 643 C C . GLN A 1 79 ? -4.440 11.395 1.195 1.00 85.44 79 GLN A C 1
ATOM 645 O O . GLN A 1 79 ? -5.153 11.377 2.198 1.00 85.44 79 GLN A O 1
ATOM 650 N N . ASP A 1 80 ? -4.886 10.956 0.013 1.00 83.75 80 ASP A N 1
ATOM 651 C CA . ASP A 1 80 ? -6.225 10.391 -0.200 1.00 83.75 80 ASP A CA 1
ATOM 652 C C . ASP A 1 80 ? -6.461 9.111 0.621 1.00 83.75 80 ASP A C 1
ATOM 654 O O . ASP A 1 80 ? -7.588 8.836 1.047 1.00 83.75 80 ASP A O 1
ATOM 658 N N . LEU A 1 81 ? -5.396 8.346 0.872 1.00 85.25 81 LEU A N 1
ATOM 659 C CA . LEU A 1 81 ? -5.385 7.213 1.793 1.00 85.25 81 LEU A CA 1
ATOM 660 C C . LEU A 1 81 ? -5.289 7.639 3.265 1.00 85.25 81 LEU A C 1
ATOM 662 O O . LEU A 1 81 ? -5.359 6.777 4.132 1.00 85.25 81 LEU A O 1
ATOM 666 N N . ASN A 1 82 ? -5.204 8.929 3.592 1.00 88.88 82 ASN A N 1
ATOM 667 C CA . ASN A 1 82 ? -4.971 9.460 4.942 1.00 88.88 82 ASN A CA 1
ATOM 668 C C . ASN A 1 82 ? -3.629 9.009 5.546 1.00 88.88 82 ASN A C 1
ATOM 670 O O . ASN A 1 82 ? -3.532 8.696 6.740 1.00 88.88 82 ASN A O 1
ATOM 674 N N . TYR A 1 83 ? -2.592 8.967 4.712 1.00 88.62 83 TYR A N 1
ATOM 675 C CA . TYR A 1 83 ? -1.208 8.913 5.160 1.00 88.62 83 TYR A CA 1
ATOM 676 C C . TYR A 1 83 ? -0.562 10.290 5.066 1.00 88.62 83 TYR A C 1
ATOM 678 O O . TYR A 1 83 ? -0.777 11.030 4.108 1.00 88.62 83 TYR A O 1
ATOM 686 N N . GLN A 1 84 ? 0.287 10.593 6.040 1.00 88.38 84 GLN A N 1
ATOM 687 C CA . GLN A 1 84 ? 1.364 11.551 5.849 1.00 88.38 84 GLN A CA 1
ATOM 688 C C . GLN A 1 84 ? 2.576 10.779 5.325 1.00 88.38 84 GLN A C 1
ATOM 690 O O . GLN A 1 84 ? 2.976 9.787 5.937 1.00 88.38 84 GLN A O 1
ATOM 695 N N . VAL A 1 85 ? 3.131 11.211 4.194 1.00 87.31 85 VAL A N 1
ATOM 696 C CA . VAL A 1 85 ? 4.286 10.566 3.564 1.00 87.31 85 VAL A CA 1
ATOM 697 C C . VAL A 1 85 ? 5.515 11.458 3.674 1.00 87.31 85 VAL A C 1
ATOM 699 O O . VAL A 1 85 ? 5.435 12.667 3.463 1.00 87.31 85 VAL A O 1
ATOM 702 N N . THR A 1 86 ? 6.660 10.868 4.000 1.00 88.06 86 THR A N 1
ATOM 703 C CA . THR A 1 86 ? 7.963 11.500 3.774 1.00 88.06 86 THR A CA 1
ATOM 704 C C . THR A 1 86 ? 8.797 10.617 2.865 1.00 88.06 86 THR A C 1
ATOM 706 O O . THR A 1 86 ? 8.672 9.393 2.886 1.00 88.06 86 THR A O 1
ATOM 709 N N . PHE A 1 87 ? 9.625 11.249 2.043 1.00 86.44 87 PHE A N 1
ATOM 710 C CA . PHE A 1 87 ? 10.471 10.556 1.085 1.00 86.44 87 PHE A CA 1
ATOM 711 C C . PHE A 1 87 ? 11.921 10.709 1.505 1.00 86.44 87 PHE A C 1
ATOM 713 O O . PHE A 1 87 ? 12.367 11.824 1.774 1.00 86.44 87 PHE A O 1
ATOM 720 N N . ASP A 1 88 ? 12.632 9.596 1.520 1.00 85.38 88 ASP A N 1
ATOM 721 C CA . ASP A 1 88 ? 14.068 9.534 1.730 1.00 85.38 88 ASP A CA 1
ATOM 722 C C . ASP A 1 88 ? 14.701 8.767 0.569 1.00 85.38 88 ASP A C 1
ATOM 724 O O . ASP A 1 88 ? 14.082 7.848 0.025 1.00 85.38 88 ASP A O 1
ATOM 728 N N . VAL A 1 89 ? 15.897 9.169 0.154 1.00 83.31 89 VAL A N 1
ATOM 729 C CA . VAL A 1 89 ? 16.613 8.529 -0.952 1.00 83.31 89 VAL A CA 1
ATOM 730 C C . VAL A 1 89 ? 18.038 8.252 -0.530 1.00 83.31 89 VAL A C 1
ATOM 732 O O . VAL A 1 89 ? 18.799 9.163 -0.218 1.00 83.31 89 VAL A O 1
ATOM 735 N N . ASP A 1 90 ? 18.377 6.973 -0.577 1.00 82.88 90 ASP A N 1
ATOM 736 C CA . ASP A 1 90 ? 19.746 6.488 -0.602 1.00 82.88 90 ASP A CA 1
ATOM 737 C C . ASP A 1 90 ? 20.123 6.120 -2.049 1.00 82.88 90 ASP A C 1
ATOM 739 O O . ASP A 1 90 ? 19.256 6.044 -2.924 1.00 82.88 90 ASP A O 1
ATOM 743 N N . LYS A 1 91 ? 21.407 5.855 -2.307 1.00 78.69 91 LYS A N 1
ATOM 744 C CA . LYS A 1 91 ? 22.002 5.654 -3.644 1.00 78.69 91 LYS A CA 1
ATOM 745 C C . LYS A 1 91 ? 21.192 4.762 -4.593 1.00 78.69 91 LYS A C 1
ATOM 747 O O . LYS A 1 91 ? 21.185 5.013 -5.790 1.00 78.69 91 LYS A O 1
ATOM 752 N N . THR A 1 92 ? 20.529 3.731 -4.071 1.00 80.44 92 THR A N 1
ATOM 753 C CA . THR A 1 92 ? 19.748 2.747 -4.847 1.00 80.44 92 THR A CA 1
ATOM 754 C C . THR A 1 92 ? 18.373 2.460 -4.238 1.00 80.44 92 THR A C 1
ATOM 756 O O . THR A 1 92 ? 17.698 1.495 -4.591 1.00 80.44 92 THR A O 1
ATOM 759 N N . THR A 1 93 ? 17.938 3.247 -3.250 1.00 82.38 93 THR A N 1
ATOM 760 C CA . THR A 1 93 ? 16.691 2.972 -2.522 1.00 82.38 93 THR A CA 1
ATOM 761 C C . THR A 1 93 ? 15.910 4.249 -2.262 1.00 82.38 93 THR A C 1
ATOM 763 O O . THR A 1 93 ? 16.388 5.143 -1.574 1.00 82.38 93 THR A O 1
ATOM 766 N N . ILE A 1 94 ? 14.670 4.303 -2.746 1.00 83.62 94 ILE A N 1
ATOM 767 C CA . ILE A 1 94 ? 13.672 5.284 -2.321 1.00 83.62 94 ILE A CA 1
ATOM 768 C C . ILE A 1 94 ? 12.875 4.680 -1.173 1.00 83.62 94 ILE A C 1
ATOM 770 O O . ILE A 1 94 ? 12.184 3.675 -1.322 1.00 83.62 94 ILE A O 1
ATOM 774 N N . THR A 1 95 ? 12.927 5.322 -0.017 1.00 85.56 95 THR A N 1
ATOM 775 C CA . THR A 1 95 ? 12.125 4.956 1.145 1.00 85.56 95 THR A CA 1
ATOM 776 C C . THR A 1 95 ? 10.967 5.938 1.295 1.00 85.56 95 THR A C 1
ATOM 778 O O . THR A 1 95 ? 11.162 7.142 1.445 1.00 85.56 95 THR A O 1
ATOM 781 N N . LEU A 1 96 ? 9.743 5.419 1.263 1.00 86.88 96 LEU A N 1
ATOM 782 C CA . LEU A 1 96 ? 8.511 6.139 1.556 1.00 86.88 96 LEU A CA 1
ATOM 783 C C . LEU A 1 96 ? 8.110 5.838 2.999 1.00 86.88 96 LEU A C 1
ATOM 785 O O . LEU A 1 96 ? 7.632 4.751 3.309 1.00 86.88 96 LEU A O 1
ATOM 789 N N . ASN A 1 97 ? 8.248 6.797 3.904 1.00 87.31 97 ASN A N 1
ATOM 790 C CA . ASN A 1 97 ? 7.761 6.627 5.270 1.00 87.31 97 ASN A CA 1
ATOM 791 C C . ASN A 1 97 ? 6.286 7.006 5.332 1.00 87.31 97 ASN A C 1
ATOM 793 O O . ASN A 1 97 ? 5.941 8.166 5.115 1.00 87.31 97 ASN A O 1
ATOM 797 N N . LEU A 1 98 ? 5.421 6.040 5.642 1.00 86.81 98 LEU A N 1
ATOM 798 C CA . LEU A 1 98 ? 3.977 6.238 5.695 1.00 86.81 98 LEU A CA 1
ATOM 799 C C . LEU A 1 98 ? 3.516 6.294 7.155 1.00 86.81 98 LEU A C 1
ATOM 801 O O . LEU A 1 98 ? 3.566 5.312 7.897 1.00 86.81 98 LEU A O 1
ATOM 805 N N . SER A 1 99 ? 3.031 7.461 7.573 1.00 87.06 99 SER A N 1
ATOM 806 C CA . SER A 1 99 ? 2.436 7.674 8.892 1.00 87.06 99 SER A CA 1
ATOM 807 C C . SER A 1 99 ? 0.915 7.692 8.778 1.00 87.06 99 SER A C 1
ATOM 809 O O . SER A 1 99 ? 0.337 8.593 8.164 1.00 87.06 99 SER A O 1
ATOM 811 N N . CYS A 1 100 ? 0.249 6.663 9.312 1.00 87.88 100 CYS A N 1
ATOM 812 C CA . CYS A 1 100 ? -1.208 6.560 9.264 1.00 87.88 100 CYS A CA 1
ATOM 813 C C . CYS A 1 100 ? -1.868 7.604 10.175 1.00 87.88 100 CYS A C 1
ATOM 815 O O . CYS A 1 100 ? -1.629 7.620 11.382 1.00 87.88 100 CYS A O 1
ATOM 817 N N . MET A 1 101 ? -2.763 8.420 9.613 1.00 86.62 101 MET A N 1
ATOM 818 C CA . MET A 1 101 ? -3.512 9.431 10.372 1.00 86.62 101 MET A CA 1
ATOM 819 C C . MET A 1 101 ? -4.848 8.903 10.920 1.00 86.62 101 MET A C 1
ATOM 821 O O . MET A 1 101 ? -5.440 9.506 11.814 1.00 86.62 101 MET A O 1
ATOM 825 N N . ILE A 1 102 ? -5.337 7.771 10.397 1.00 86.56 102 ILE A N 1
ATOM 826 C CA . ILE A 1 102 ? -6.614 7.169 10.809 1.00 86.56 102 ILE A CA 1
ATOM 827 C C . ILE A 1 102 ? -6.432 6.313 12.058 1.00 86.56 102 ILE A C 1
ATOM 829 O O . ILE A 1 102 ? -7.106 6.547 13.056 1.00 86.56 102 ILE A O 1
ATOM 833 N N . PHE A 1 103 ? -5.531 5.332 12.003 1.00 84.88 103 PHE A N 1
ATOM 834 C CA . PHE A 1 103 ? -5.305 4.348 13.060 1.00 84.88 103 PHE A CA 1
ATOM 835 C C . PHE A 1 103 ? -4.095 4.745 13.911 1.00 84.88 103 PHE A C 1
ATOM 837 O O . PHE A 1 103 ? -3.024 4.151 13.826 1.00 84.88 103 PHE A O 1
ATOM 844 N N . THR A 1 104 ? -4.261 5.781 14.734 1.00 83.75 104 THR A N 1
ATOM 845 C CA . THR A 1 104 ? -3.238 6.176 15.715 1.00 83.75 104 THR A CA 1
ATOM 846 C C . THR A 1 104 ? -3.130 5.139 16.834 1.00 83.75 104 THR A C 1
ATOM 848 O O . THR A 1 104 ? -4.089 4.414 17.099 1.00 83.75 104 THR A O 1
ATOM 851 N N . GLN A 1 105 ? -2.002 5.105 17.556 1.00 83.06 105 GLN A N 1
ATOM 852 C CA . GLN A 1 105 ? -1.808 4.187 18.694 1.00 83.06 105 GLN A CA 1
ATOM 853 C C . GLN A 1 105 ? -2.979 4.225 19.685 1.00 83.06 105 GLN A C 1
ATOM 855 O O . GLN A 1 105 ? -3.483 3.187 20.104 1.00 83.06 105 GLN A O 1
ATOM 860 N N . MET A 1 106 ? -3.459 5.427 20.020 1.00 81.06 106 MET A N 1
ATOM 861 C CA . MET A 1 106 ? -4.581 5.593 20.941 1.00 81.06 106 MET A CA 1
ATOM 862 C C . MET A 1 106 ? -5.877 5.000 20.379 1.00 81.06 106 MET A C 1
ATOM 864 O O . MET A 1 106 ? -6.583 4.310 21.107 1.00 81.06 106 MET A O 1
ATOM 868 N N . LYS A 1 107 ? -6.175 5.224 19.092 1.00 82.62 107 LYS A N 1
ATOM 869 C CA . LYS A 1 107 ? -7.376 4.681 18.442 1.00 82.62 107 LYS A CA 1
ATOM 870 C C . LYS A 1 107 ? -7.321 3.165 18.298 1.00 82.62 107 LYS A C 1
ATOM 872 O O . LYS A 1 107 ? -8.316 2.501 18.557 1.00 82.62 107 LYS A O 1
ATOM 877 N N . VAL A 1 108 ? -6.171 2.608 17.920 1.00 83.88 108 VAL A N 1
ATOM 878 C CA . VAL A 1 108 ? -5.984 1.149 17.852 1.00 83.88 108 VAL A CA 1
ATOM 879 C C . VAL A 1 108 ? -6.214 0.533 19.230 1.00 83.88 108 VAL A C 1
ATOM 881 O O . VAL A 1 108 ? -6.967 -0.433 19.358 1.00 83.88 108 VAL A O 1
ATOM 884 N N . LYS A 1 109 ? -5.666 1.154 20.277 1.00 82.31 109 LYS A N 1
ATOM 885 C CA . LYS A 1 109 ? -5.846 0.693 21.650 1.00 82.31 109 LYS A CA 1
ATOM 886 C C . LYS A 1 109 ? -7.309 0.694 22.099 1.00 82.31 109 LYS A C 1
ATOM 888 O O . LYS A 1 109 ? -7.765 -0.286 22.683 1.0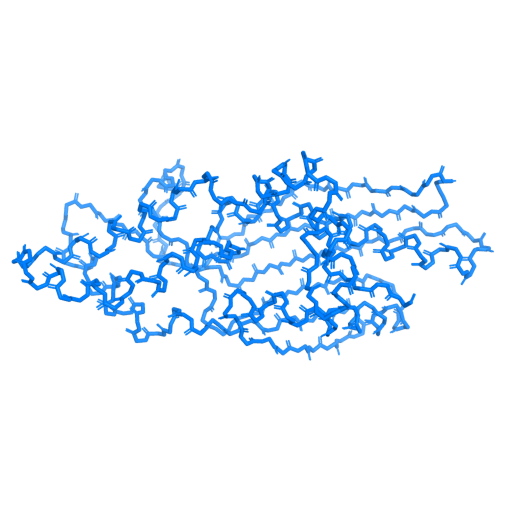0 82.31 109 LYS A O 1
ATOM 893 N N . THR A 1 110 ? -8.047 1.774 21.842 1.00 80.56 110 THR A N 1
ATOM 894 C CA . THR A 1 110 ? -9.431 1.931 22.322 1.00 80.56 110 THR A CA 1
ATOM 895 C C . THR A 1 110 ? -10.461 1.188 21.477 1.00 80.56 110 THR A C 1
ATOM 897 O O . THR A 1 110 ? -11.419 0.652 22.027 1.00 80.56 110 THR A O 1
ATOM 900 N N . LEU A 1 111 ? -10.285 1.145 20.153 1.00 79.56 111 LEU A N 1
ATOM 901 C CA . LEU A 1 111 ? -11.260 0.554 19.230 1.00 79.56 111 LEU A CA 1
ATOM 902 C C . LEU A 1 111 ? -11.030 -0.940 18.990 1.00 79.56 111 LEU A C 1
ATOM 904 O O . LEU A 1 111 ? -11.973 -1.638 18.623 1.00 79.56 111 LEU A O 1
ATOM 908 N N . LEU A 1 112 ? -9.798 -1.429 19.170 1.00 81.75 112 LEU A N 1
ATOM 909 C CA . LEU A 1 112 ? -9.428 -2.806 18.844 1.00 81.75 112 LEU A CA 1
ATOM 910 C C . LEU A 1 112 ? -8.775 -3.526 20.028 1.00 81.75 112 LEU A C 1
ATOM 912 O O . LEU A 1 112 ? -9.356 -4.485 20.519 1.00 81.75 112 LEU A O 1
ATOM 916 N N . GLU A 1 113 ? -7.625 -3.081 20.542 1.00 81.69 113 GLU A N 1
ATOM 917 C CA . GLU A 1 113 ? -6.875 -3.865 21.546 1.00 81.69 113 GLU A CA 1
ATOM 918 C C . GLU A 1 113 ? -7.674 -4.112 22.833 1.00 81.69 113 GLU A C 1
ATOM 920 O O . GLU A 1 113 ? -7.815 -5.255 23.269 1.00 81.69 113 GLU A O 1
ATOM 925 N N . GLN A 1 114 ? -8.230 -3.055 23.436 1.00 81.44 114 GLN A N 1
ATOM 926 C CA . GLN A 1 114 ? -9.031 -3.171 24.655 1.00 81.44 114 GLN A CA 1
ATOM 927 C C . GLN A 1 114 ? -10.283 -4.028 24.419 1.00 81.44 114 GLN A C 1
ATOM 929 O O . GLN A 1 114 ? -10.467 -4.999 25.157 1.00 81.44 114 GLN A O 1
ATOM 934 N N . PRO A 1 115 ? -11.116 -3.767 23.392 1.00 79.31 115 PRO A N 1
ATOM 935 C CA . PRO A 1 115 ? -12.270 -4.609 23.114 1.00 79.31 115 PRO A CA 1
ATOM 936 C C . PRO A 1 115 ? -11.951 -6.078 22.833 1.00 79.31 115 PRO A C 1
ATOM 938 O O . PRO A 1 115 ? -12.655 -6.955 23.333 1.00 79.31 115 PRO A O 1
ATOM 941 N N . LEU A 1 116 ? -10.894 -6.357 22.067 1.00 78.69 116 LEU A N 1
ATOM 942 C CA . LEU A 1 116 ? -10.485 -7.721 21.733 1.00 78.69 116 LEU A CA 1
ATOM 943 C C . LEU A 1 116 ? -9.921 -8.462 22.947 1.00 78.69 116 LEU A C 1
ATOM 945 O O . LEU A 1 116 ? -10.215 -9.639 23.120 1.00 78.69 116 LEU A O 1
ATOM 949 N N . SER A 1 117 ? -9.211 -7.772 23.848 1.00 77.62 117 SER A N 1
ATOM 950 C CA . SER A 1 117 ? -8.709 -8.369 25.098 1.00 77.62 117 SER A CA 1
ATOM 951 C C . SER A 1 117 ? -9.820 -8.883 26.025 1.00 77.62 117 SER A C 1
ATOM 953 O O . SER A 1 117 ? -9.600 -9.788 26.830 1.00 77.62 117 SER A O 1
ATOM 955 N N . LEU A 1 118 ? -11.033 -8.336 25.898 1.00 76.38 118 LEU A N 1
ATOM 956 C CA . LEU A 1 118 ? -12.202 -8.756 26.669 1.00 76.38 118 LEU A CA 1
ATOM 957 C C . LEU A 1 118 ? -12.891 -9.994 26.061 1.00 76.38 118 LEU A C 1
ATOM 959 O O . LEU A 1 118 ? -13.696 -10.639 26.737 1.00 76.38 118 LEU A O 1
ATOM 963 N N . GLN A 1 119 ? -12.579 -10.358 24.811 1.00 72.50 119 GLN A N 1
ATOM 964 C CA . GLN A 1 119 ? -13.167 -11.512 24.131 1.00 72.50 119 GLN A CA 1
ATOM 965 C C . GLN A 1 119 ? -12.429 -12.806 24.491 1.00 72.50 119 GLN A C 1
ATOM 967 O O . GLN A 1 119 ? -11.413 -13.159 23.903 1.00 72.50 119 GLN A O 1
ATOM 972 N N . ARG A 1 120 ? -12.981 -13.571 25.437 1.00 64.56 120 ARG A N 1
ATOM 973 C CA . ARG A 1 120 ? -12.381 -14.842 25.893 1.00 64.56 120 ARG A CA 1
ATOM 974 C C . ARG A 1 120 ? -12.633 -16.044 24.974 1.00 64.56 120 ARG A C 1
ATOM 976 O O . ARG A 1 120 ? -11.945 -17.047 25.101 1.00 64.56 120 ARG A O 1
ATOM 983 N N . HIS A 1 121 ? -13.618 -15.967 24.076 1.00 63.34 121 HIS A N 1
ATOM 984 C CA . HIS A 1 121 ? -14.110 -17.129 23.314 1.00 63.34 121 HIS A CA 1
ATOM 985 C C . HIS A 1 121 ? -13.780 -17.105 21.811 1.00 63.34 121 HIS A C 1
ATOM 987 O O . HIS A 1 121 ? -14.072 -18.075 21.116 1.00 63.34 121 HIS A O 1
ATOM 993 N N . ARG A 1 122 ? -13.179 -16.020 21.304 1.00 64.75 122 ARG A N 1
ATOM 994 C CA . ARG A 1 122 ? -12.677 -15.889 19.926 1.00 64.75 122 ARG A CA 1
ATOM 995 C C . ARG A 1 122 ? -11.434 -14.996 19.932 1.00 64.75 122 ARG A C 1
ATOM 997 O O . ARG A 1 122 ? -11.588 -13.782 19.821 1.00 64.75 122 ARG A O 1
ATOM 1004 N N . PRO A 1 123 ? -10.224 -15.551 20.107 1.00 63.09 123 PRO A N 1
ATOM 1005 C CA . PRO A 1 123 ? -9.012 -14.747 20.082 1.00 63.09 123 PRO A CA 1
ATOM 1006 C C . PRO A 1 123 ? -8.801 -14.220 18.659 1.00 63.09 123 PRO A C 1
ATOM 1008 O O . PRO A 1 123 ? -8.320 -14.929 17.780 1.00 63.09 123 PRO A O 1
ATOM 1011 N N . GLN A 1 124 ? -9.222 -12.981 18.408 1.00 71.56 124 GLN A N 1
ATOM 1012 C CA . GLN A 1 124 ? -8.854 -12.278 17.187 1.00 71.56 124 GLN A CA 1
ATOM 1013 C C . GLN A 1 124 ? -7.488 -11.632 17.377 1.00 71.56 124 GLN A C 1
ATOM 1015 O O . GLN A 1 124 ? -7.170 -11.114 18.448 1.00 71.56 124 GLN A O 1
ATOM 1020 N N . THR A 1 125 ? -6.680 -11.657 16.324 1.00 76.38 125 THR A N 1
ATOM 1021 C CA . THR A 1 125 ? -5.286 -11.220 16.394 1.00 76.38 125 THR A CA 1
ATOM 1022 C C . THR A 1 125 ? -5.107 -9.917 15.637 1.00 76.38 125 THR A C 1
ATOM 1024 O O . THR A 1 125 ? -5.567 -9.761 14.506 1.00 76.38 125 THR A O 1
ATOM 1027 N N . LEU A 1 126 ? -4.450 -8.954 16.278 1.00 81.19 126 LEU A N 1
ATOM 1028 C CA . LEU A 1 126 ? -4.069 -7.700 15.644 1.00 81.19 126 LEU A CA 1
ATOM 1029 C C . LEU A 1 126 ? -2.672 -7.857 15.060 1.00 81.19 126 LEU A C 1
ATOM 1031 O O . LEU A 1 126 ? -1.728 -8.247 15.753 1.00 81.19 126 LEU A O 1
ATOM 1035 N N . ARG A 1 127 ? -2.557 -7.559 13.773 1.00 85.00 127 ARG A N 1
ATOM 1036 C CA . ARG A 1 127 ? -1.304 -7.532 13.033 1.00 85.00 127 ARG A CA 1
ATOM 1037 C C . ARG A 1 127 ? -1.170 -6.196 12.326 1.00 85.00 127 ARG A C 1
ATOM 1039 O O . ARG A 1 127 ? -2.165 -5.548 12.012 1.00 85.00 127 ARG A O 1
ATOM 1046 N N . THR A 1 128 ? 0.056 -5.797 12.055 1.00 85.44 128 THR A N 1
ATOM 1047 C CA . THR A 1 128 ? 0.380 -4.560 11.351 1.00 85.44 128 THR A CA 1
ATOM 1048 C C . THR A 1 128 ? 1.270 -4.868 10.167 1.00 85.44 128 THR A C 1
ATOM 1050 O O . THR A 1 128 ? 2.222 -5.633 10.303 1.00 85.44 128 THR A O 1
ATOM 1053 N N . VAL A 1 129 ? 0.984 -4.258 9.019 1.00 86.81 129 VAL A N 1
ATOM 1054 C CA . VAL A 1 129 ? 1.961 -4.192 7.926 1.00 86.81 129 VAL A CA 1
ATOM 1055 C C . VAL A 1 129 ? 3.080 -3.262 8.379 1.00 86.81 129 VAL A C 1
ATOM 1057 O O . VAL A 1 129 ? 2.824 -2.094 8.658 1.00 86.81 129 VAL A O 1
ATOM 1060 N N . GLU A 1 130 ? 4.298 -3.777 8.495 1.00 85.06 130 GLU A N 1
ATOM 1061 C CA . GLU A 1 130 ? 5.473 -2.991 8.872 1.00 85.06 130 GLU A CA 1
ATOM 1062 C C . GLU A 1 130 ? 6.129 -2.357 7.664 1.00 85.06 130 GLU A C 1
ATOM 1064 O O . GLU A 1 130 ? 6.453 -1.172 7.692 1.00 85.06 130 GLU A O 1
ATOM 1069 N N . SER A 1 131 ? 6.319 -3.138 6.610 1.00 87.69 131 SER A N 1
ATOM 1070 C CA . SER A 1 131 ? 7.013 -2.678 5.424 1.00 87.69 131 SER A CA 1
ATOM 1071 C C . SER A 1 131 ? 6.488 -3.374 4.178 1.00 87.69 131 SER A C 1
ATOM 1073 O O . SER A 1 131 ? 5.939 -4.477 4.220 1.00 87.69 131 SER A O 1
ATOM 1075 N N . VAL A 1 132 ? 6.632 -2.674 3.058 1.00 88.75 132 VAL A N 1
ATOM 1076 C CA . VAL A 1 132 ? 6.520 -3.250 1.722 1.00 88.75 132 VAL A CA 1
ATOM 1077 C C . VAL A 1 132 ? 7.849 -2.972 1.053 1.00 88.75 132 VAL A C 1
ATOM 1079 O O . VAL A 1 132 ? 8.187 -1.806 0.842 1.00 88.75 132 VAL A O 1
ATOM 1082 N N . ASP A 1 133 ? 8.604 -4.027 0.781 1.00 89.69 133 ASP A N 1
ATOM 1083 C CA . ASP A 1 133 ? 9.837 -3.963 0.011 1.00 89.69 133 ASP A CA 1
ATOM 1084 C C . ASP A 1 133 ? 9.504 -4.292 -1.444 1.00 89.69 133 ASP A C 1
ATOM 1086 O O . ASP A 1 133 ? 8.916 -5.330 -1.743 1.00 89.69 133 ASP A O 1
ATOM 1090 N N . ILE A 1 134 ? 9.880 -3.401 -2.354 1.00 90.56 134 ILE A N 1
ATOM 1091 C CA . ILE A 1 134 ? 9.804 -3.605 -3.800 1.00 90.56 134 ILE A CA 1
ATOM 1092 C C . ILE A 1 134 ? 11.225 -3.517 -4.326 1.00 90.56 134 ILE A C 1
ATOM 1094 O O . ILE A 1 134 ? 11.922 -2.558 -4.019 1.00 90.56 134 ILE A O 1
ATOM 1098 N N . THR A 1 135 ? 11.665 -4.504 -5.094 1.00 89.69 135 THR A N 1
ATOM 1099 C CA . THR A 1 135 ? 12.972 -4.497 -5.756 1.00 89.69 135 THR A CA 1
ATOM 1100 C C . THR A 1 135 ? 12.765 -4.642 -7.251 1.00 89.69 135 THR A C 1
ATOM 1102 O O . THR A 1 135 ? 12.041 -5.543 -7.675 1.00 89.69 135 THR A O 1
ATOM 1105 N N . ALA A 1 136 ? 13.400 -3.774 -8.034 1.00 88.88 136 ALA A N 1
ATOM 1106 C CA . ALA A 1 136 ? 13.387 -3.861 -9.485 1.00 88.88 136 ALA A CA 1
ATOM 1107 C C . ALA A 1 136 ? 14.805 -3.883 -10.056 1.00 88.88 136 ALA A C 1
ATOM 1109 O O . ALA A 1 136 ? 15.645 -3.056 -9.685 1.00 88.88 136 ALA A O 1
ATOM 1110 N N . ASN A 1 137 ? 15.019 -4.795 -10.999 1.00 88.06 137 ASN A N 1
ATOM 1111 C CA . ASN A 1 137 ? 16.251 -4.937 -11.765 1.00 88.06 137 ASN A CA 1
ATOM 1112 C C . ASN A 1 137 ? 15.938 -4.630 -13.221 1.00 88.06 137 ASN A C 1
ATOM 1114 O O . ASN A 1 137 ? 15.038 -5.263 -13.776 1.00 88.06 137 ASN A O 1
ATOM 1118 N N . PHE A 1 138 ? 16.671 -3.706 -13.835 1.00 85.38 138 PHE A N 1
ATOM 1119 C CA . PHE A 1 138 ? 16.515 -3.389 -15.249 1.00 85.38 138 PHE A CA 1
ATOM 1120 C C . PHE A 1 138 ? 17.685 -3.949 -16.048 1.00 85.38 138 PHE A C 1
ATOM 1122 O O . PHE A 1 138 ? 18.831 -3.921 -15.618 1.00 85.38 138 PHE A O 1
ATOM 1129 N N . LEU A 1 139 ? 17.382 -4.463 -17.232 1.00 85.69 139 LEU A N 1
ATOM 1130 C CA . LEU A 1 139 ? 18.360 -4.840 -18.237 1.00 85.69 139 LEU A CA 1
ATOM 1131 C C . LEU A 1 139 ? 18.047 -4.006 -19.475 1.00 85.69 139 LEU A C 1
ATOM 1133 O O . LEU A 1 139 ? 16.998 -4.183 -20.099 1.00 85.69 139 LEU A O 1
ATOM 1137 N N . ILE A 1 140 ? 18.941 -3.074 -19.789 1.00 82.88 140 ILE A N 1
ATOM 1138 C CA . ILE A 1 140 ? 18.812 -2.153 -20.919 1.00 82.88 140 ILE A CA 1
ATOM 1139 C C . ILE A 1 140 ? 19.824 -2.575 -21.978 1.00 82.88 140 ILE A C 1
ATOM 1141 O O . ILE A 1 140 ? 20.996 -2.799 -21.674 1.00 82.88 140 ILE A O 1
ATOM 1145 N N . ARG A 1 141 ? 19.376 -2.704 -23.225 1.00 79.44 141 ARG A N 1
ATOM 1146 C CA . ARG A 1 141 ? 20.261 -2.984 -24.356 1.00 79.44 141 ARG A CA 1
ATOM 1147 C C . ARG A 1 141 ? 21.026 -1.714 -24.751 1.00 79.44 141 ARG A C 1
ATOM 1149 O O . ARG A 1 141 ? 20.423 -0.653 -24.883 1.00 79.44 141 ARG A O 1
ATOM 1156 N N . ASP A 1 142 ? 22.338 -1.832 -24.961 1.00 61.53 142 ASP A N 1
ATOM 1157 C CA . ASP A 1 142 ? 23.218 -0.707 -25.315 1.00 61.53 142 ASP A CA 1
ATOM 1158 C C . ASP A 1 142 ? 22.680 0.121 -26.503 1.00 61.53 142 ASP A C 1
ATOM 1160 O O . ASP A 1 142 ? 22.397 -0.432 -27.569 1.00 61.53 142 ASP A O 1
ATOM 1164 N N . GLY A 1 143 ? 22.605 1.452 -26.339 1.00 58.50 143 GLY A N 1
ATOM 1165 C CA . GLY A 1 143 ? 22.364 2.414 -27.429 1.00 58.50 143 GLY A CA 1
ATOM 1166 C C . GLY A 1 143 ? 21.095 3.278 -27.348 1.00 58.50 143 GLY A C 1
ATOM 1167 O O . GLY A 1 143 ? 20.957 4.189 -28.163 1.00 58.50 143 GLY A O 1
ATOM 1168 N N . GLU A 1 144 ? 20.194 3.062 -26.384 1.00 55.94 144 GLU A N 1
ATOM 1169 C CA . GLU A 1 144 ? 18.935 3.822 -26.248 1.00 55.94 144 GLU A CA 1
ATOM 1170 C C . GLU A 1 144 ? 18.950 4.761 -25.032 1.00 55.94 144 GLU A C 1
ATOM 1172 O O . GLU A 1 144 ? 18.434 4.440 -23.963 1.00 55.94 144 GLU A O 1
ATOM 1177 N N . ASN A 1 145 ? 19.519 5.957 -25.196 1.00 58.06 145 ASN A N 1
ATOM 1178 C CA . ASN A 1 145 ? 19.703 6.888 -24.077 1.00 58.06 145 ASN A CA 1
ATOM 1179 C C . ASN A 1 145 ? 18.473 7.749 -23.731 1.00 58.06 145 ASN A C 1
ATOM 1181 O O . ASN A 1 145 ? 18.540 8.433 -22.723 1.00 58.06 145 ASN A O 1
ATOM 1185 N N . ASP A 1 146 ? 17.378 7.733 -24.508 1.00 59.69 146 ASP A N 1
ATOM 1186 C CA . ASP A 1 146 ? 16.153 8.509 -24.202 1.00 59.69 146 ASP A CA 1
ATOM 1187 C C . ASP A 1 146 ? 14.862 7.658 -24.223 1.00 59.69 146 ASP A C 1
ATOM 1189 O O . ASP A 1 146 ? 13.996 7.819 -23.358 1.00 59.69 146 ASP A O 1
ATOM 1193 N N . GLU A 1 147 ? 14.724 6.699 -25.152 1.00 62.22 147 GLU A N 1
ATOM 1194 C CA . GLU A 1 147 ? 13.561 5.785 -25.207 1.00 62.22 147 GLU A CA 1
ATOM 1195 C C . GLU A 1 147 ? 13.548 4.757 -24.058 1.00 62.22 147 GLU A C 1
ATOM 1197 O O . GLU A 1 147 ? 12.476 4.357 -23.578 1.00 62.22 147 GLU A O 1
ATOM 1202 N N . GLY A 1 148 ? 14.730 4.396 -23.545 1.00 69.88 148 GLY A N 1
ATOM 1203 C CA . GLY A 1 148 ? 14.875 3.522 -22.382 1.00 69.88 148 GLY A CA 1
ATOM 1204 C C . GLY A 1 148 ? 14.224 4.104 -21.123 1.00 69.88 148 GLY A C 1
ATOM 1205 O O . GLY A 1 148 ? 13.568 3.385 -20.366 1.00 69.88 148 GLY A O 1
ATOM 1206 N N . TRP A 1 149 ? 14.289 5.427 -20.937 1.00 74.25 149 TRP A N 1
ATOM 1207 C CA . TRP A 1 149 ? 13.750 6.100 -19.748 1.00 74.25 149 TRP A CA 1
ATOM 1208 C C . TRP A 1 149 ? 12.234 6.118 -19.694 1.00 74.25 149 TRP A C 1
ATOM 1210 O O . TRP A 1 149 ? 11.642 5.790 -18.662 1.00 74.25 149 TRP A O 1
ATOM 1220 N N . SER A 1 150 ? 11.590 6.464 -20.810 1.00 77.81 150 SER A N 1
ATOM 1221 C CA . SER A 1 150 ? 10.129 6.408 -20.896 1.00 77.81 150 SER A CA 1
ATOM 1222 C C . SER A 1 150 ? 9.635 4.984 -20.630 1.00 77.81 150 SER A C 1
ATOM 1224 O O . SER A 1 150 ? 8.688 4.786 -19.867 1.00 77.81 150 SER A O 1
ATOM 1226 N N . SER A 1 151 ? 10.341 3.988 -21.172 1.00 82.19 151 SER A N 1
ATOM 1227 C CA . SER A 1 151 ? 10.040 2.570 -20.969 1.00 82.19 151 SER A CA 1
ATOM 1228 C C . SER A 1 151 ? 10.150 2.150 -19.498 1.00 82.19 151 SER A C 1
ATOM 1230 O O . SER A 1 151 ? 9.242 1.491 -18.993 1.00 82.19 151 SER A O 1
ATOM 1232 N N . ILE A 1 152 ? 11.194 2.579 -18.781 1.00 82.06 152 ILE A N 1
ATOM 1233 C CA . ILE A 1 152 ? 11.372 2.274 -17.352 1.00 82.06 152 ILE A CA 1
ATOM 1234 C C . ILE A 1 152 ? 10.254 2.876 -16.501 1.00 82.06 152 ILE A C 1
ATOM 1236 O O . ILE A 1 152 ? 9.681 2.181 -15.658 1.00 82.06 152 ILE A O 1
ATOM 1240 N N . LEU A 1 153 ? 9.900 4.144 -16.722 1.00 79.94 153 LEU A N 1
ATOM 1241 C CA . LEU A 1 153 ? 8.797 4.775 -15.993 1.00 79.94 153 LEU A CA 1
ATOM 1242 C C . LEU A 1 153 ? 7.455 4.096 -16.283 1.00 79.94 153 LEU A C 1
ATOM 1244 O O . LEU A 1 153 ? 6.683 3.868 -15.352 1.00 79.94 153 LEU A O 1
ATOM 1248 N N . ASN A 1 154 ? 7.198 3.723 -17.540 1.00 83.75 154 ASN A N 1
ATOM 1249 C CA . ASN A 1 154 ? 5.987 2.998 -17.926 1.00 83.75 154 ASN A CA 1
ATOM 1250 C C . ASN A 1 154 ? 5.899 1.637 -17.222 1.00 83.75 154 ASN A C 1
ATOM 1252 O O . ASN A 1 154 ? 4.888 1.351 -16.583 1.00 83.75 154 ASN A O 1
ATOM 1256 N N . GLN A 1 155 ? 6.972 0.839 -17.267 1.00 87.81 155 GLN A N 1
ATOM 1257 C CA . GLN A 1 155 ? 7.036 -0.461 -16.587 1.00 87.81 155 GLN A CA 1
ATOM 1258 C C . GLN A 1 155 ? 6.897 -0.311 -15.064 1.00 87.81 155 GLN A C 1
ATOM 1260 O O . GLN A 1 155 ? 6.215 -1.104 -14.419 1.00 87.81 155 GLN A O 1
ATOM 1265 N N . SER A 1 156 ? 7.485 0.743 -14.489 1.00 85.44 156 SER A N 1
ATOM 1266 C CA . SER A 1 156 ? 7.374 1.040 -13.056 1.00 85.44 156 SER A CA 1
ATOM 1267 C C . SER A 1 156 ? 5.942 1.384 -12.658 1.00 85.44 156 SER A C 1
ATOM 1269 O O . SER A 1 156 ? 5.432 0.868 -11.665 1.00 85.44 156 SER A O 1
ATOM 1271 N N . ASN A 1 157 ? 5.268 2.226 -13.445 1.00 84.31 157 ASN A N 1
ATOM 1272 C CA . ASN A 1 157 ? 3.854 2.534 -13.259 1.00 84.31 157 ASN A CA 1
ATOM 1273 C C . ASN A 1 157 ? 2.993 1.278 -13.346 1.00 84.31 157 ASN A C 1
ATOM 1275 O O . ASN A 1 157 ? 2.199 1.021 -12.444 1.00 84.31 157 ASN A O 1
ATOM 1279 N N . GLU A 1 158 ? 3.165 0.495 -14.408 1.00 86.75 158 GLU A N 1
ATOM 1280 C CA . GLU A 1 158 ? 2.398 -0.723 -14.648 1.00 86.75 158 GLU A CA 1
ATOM 1281 C C . GLU A 1 158 ? 2.525 -1.705 -13.480 1.00 86.75 158 GLU A C 1
ATOM 1283 O O . GLU A 1 158 ? 1.513 -2.155 -12.931 1.00 86.75 158 GLU A O 1
ATOM 1288 N N . TYR A 1 159 ? 3.755 -1.962 -13.031 1.00 90.25 159 TYR A N 1
ATOM 1289 C CA . TYR A 1 159 ? 4.003 -2.839 -11.896 1.00 90.25 159 TYR A CA 1
ATOM 1290 C C . TYR A 1 159 ? 3.399 -2.296 -10.598 1.00 90.25 159 TYR A C 1
ATOM 1292 O O . TYR A 1 159 ? 2.672 -3.013 -9.908 1.00 90.25 159 TYR A O 1
ATOM 1300 N N . LEU A 1 160 ? 3.661 -1.028 -10.260 1.00 86.88 160 LEU A N 1
ATOM 1301 C CA . LEU A 1 160 ? 3.159 -0.433 -9.022 1.00 86.88 160 LEU A CA 1
ATOM 1302 C C . LEU A 1 160 ? 1.629 -0.430 -8.994 1.00 86.88 160 LEU A C 1
ATOM 1304 O O . LEU A 1 160 ? 1.041 -0.799 -7.981 1.00 86.88 160 LEU A O 1
ATOM 1308 N N . ILE A 1 161 ? 0.964 -0.061 -10.090 1.00 84.38 161 ILE A N 1
ATOM 1309 C CA . ILE A 1 161 ? -0.504 -0.066 -10.155 1.00 84.38 161 ILE A CA 1
ATOM 1310 C C . ILE A 1 161 ? -1.023 -1.484 -9.959 1.00 84.38 161 ILE A C 1
ATOM 1312 O O . ILE A 1 161 ? -1.919 -1.694 -9.143 1.00 84.38 161 ILE A O 1
ATOM 1316 N N . SER A 1 162 ? -0.441 -2.454 -10.664 1.00 85.44 162 SER A N 1
ATOM 1317 C CA . SER A 1 162 ? -0.818 -3.858 -10.532 1.00 85.44 162 SER A CA 1
ATOM 1318 C C . SER A 1 162 ? -0.679 -4.341 -9.084 1.00 85.44 162 SER A C 1
ATOM 1320 O O . SER A 1 162 ? -1.633 -4.877 -8.518 1.00 85.44 162 SER A O 1
ATOM 1322 N N . LEU A 1 163 ? 0.455 -4.056 -8.440 1.00 88.81 163 LEU A N 1
ATOM 1323 C CA . LEU A 1 163 ? 0.722 -4.434 -7.056 1.00 88.81 163 LEU A CA 1
ATOM 1324 C C . LEU A 1 163 ? -0.259 -3.769 -6.079 1.00 88.81 163 LEU A C 1
ATOM 1326 O O . LEU A 1 163 ? -0.906 -4.455 -5.287 1.00 88.81 163 LEU A O 1
ATOM 1330 N N . PHE A 1 164 ? -0.397 -2.443 -6.132 1.00 85.69 164 PHE A N 1
ATOM 1331 C CA . PHE A 1 164 ? -1.210 -1.692 -5.175 1.00 85.69 164 PHE A CA 1
ATOM 1332 C C . PHE A 1 164 ? -2.702 -1.958 -5.338 1.00 85.69 164 PHE A C 1
ATOM 1334 O O . PHE A 1 164 ? -3.381 -2.224 -4.348 1.00 85.69 164 PHE A O 1
ATOM 1341 N N . VAL A 1 165 ? -3.208 -1.907 -6.570 1.00 82.75 165 VAL A N 1
ATOM 1342 C CA . VAL A 1 165 ? -4.645 -2.001 -6.853 1.00 82.75 165 VAL A CA 1
ATOM 1343 C C . VAL A 1 165 ? -5.125 -3.448 -6.877 1.00 82.75 165 VAL A C 1
ATOM 1345 O O . VAL A 1 165 ? -6.223 -3.735 -6.404 1.00 82.75 165 VAL A O 1
ATOM 1348 N N . SER A 1 166 ? -4.331 -4.372 -7.421 1.00 79.06 166 SER A N 1
ATOM 1349 C CA . SER A 1 166 ? -4.810 -5.739 -7.673 1.00 79.06 166 SER A CA 1
ATOM 1350 C C . SER A 1 166 ? -4.415 -6.733 -6.589 1.00 79.06 166 SER A C 1
ATOM 1352 O O . SER A 1 166 ? -5.086 -7.751 -6.444 1.00 79.06 166 SER A O 1
ATOM 1354 N N . GLN A 1 167 ? -3.364 -6.461 -5.810 1.00 85.69 167 GLN A N 1
ATOM 1355 C CA . GLN A 1 167 ? -2.895 -7.388 -4.775 1.00 85.69 167 GLN A CA 1
ATOM 1356 C C . GLN A 1 167 ? -3.035 -6.789 -3.376 1.00 85.69 167 GLN A C 1
ATOM 1358 O O . GLN A 1 167 ? -3.789 -7.303 -2.548 1.00 85.69 167 GLN A O 1
ATOM 1363 N N . LEU A 1 168 ? -2.348 -5.677 -3.115 1.00 88.44 168 LEU A N 1
ATOM 1364 C CA . LEU A 1 168 ? -2.254 -5.100 -1.777 1.00 88.44 168 LEU A CA 1
ATOM 1365 C C . LEU A 1 168 ? -3.588 -4.534 -1.279 1.00 88.44 168 LEU A C 1
ATOM 1367 O O . LEU A 1 168 ? -3.914 -4.712 -0.107 1.00 88.44 168 LEU A O 1
ATOM 1371 N N . GLU A 1 169 ? -4.380 -3.895 -2.145 1.00 87.81 169 GLU A N 1
ATOM 1372 C CA . GLU A 1 169 ? -5.706 -3.388 -1.775 1.00 87.81 169 GLU A CA 1
ATOM 1373 C C . GLU A 1 169 ? -6.647 -4.511 -1.319 1.00 87.81 169 GLU A C 1
ATOM 1375 O O . GLU A 1 169 ? -7.334 -4.360 -0.311 1.00 87.81 169 GLU A O 1
ATOM 1380 N N . PHE A 1 170 ? -6.655 -5.640 -2.026 1.00 83.25 170 PHE A N 1
ATOM 1381 C CA . PHE A 1 170 ? -7.521 -6.774 -1.707 1.00 83.25 170 PHE A CA 1
ATOM 1382 C C . PHE A 1 170 ? -7.051 -7.552 -0.478 1.00 83.25 170 PHE A C 1
ATOM 1384 O O . PHE A 1 170 ? -7.871 -7.990 0.324 1.00 83.25 170 PHE A O 1
ATOM 1391 N N . GLN A 1 171 ? -5.739 -7.739 -0.322 1.00 85.25 171 GLN A N 1
ATOM 1392 C CA . GLN A 1 171 ? -5.190 -8.479 0.816 1.00 85.25 171 GLN A CA 1
ATOM 1393 C C . GLN A 1 171 ? -5.192 -7.649 2.104 1.00 85.25 171 GLN A C 1
ATOM 1395 O O . GLN A 1 171 ? -5.418 -8.190 3.187 1.00 85.25 171 GLN A O 1
ATOM 1400 N N . TYR A 1 172 ? -4.964 -6.335 2.000 1.00 87.88 172 TYR A N 1
ATOM 1401 C CA . TYR A 1 172 ? -4.840 -5.430 3.145 1.00 87.88 172 TYR A CA 1
ATOM 1402 C C . TYR A 1 172 ? -5.673 -4.148 2.946 1.00 87.88 172 TYR A C 1
ATOM 1404 O O . TYR A 1 172 ? -5.129 -3.038 2.880 1.00 87.88 172 TYR A O 1
ATOM 1412 N N . PRO A 1 173 ? -7.012 -4.249 2.901 1.00 87.44 173 PRO A N 1
ATOM 1413 C CA . PRO A 1 173 ? -7.892 -3.125 2.570 1.00 87.44 173 PRO A CA 1
ATOM 1414 C C . PRO A 1 173 ? -7.813 -1.978 3.584 1.00 87.44 173 PRO A C 1
ATOM 1416 O O . PRO A 1 173 ? -7.800 -0.809 3.204 1.00 87.44 173 PRO A O 1
ATOM 1419 N N . LEU A 1 174 ? -7.633 -2.273 4.876 1.00 88.19 174 LEU A N 1
ATOM 1420 C CA . LEU A 1 174 ? -7.403 -1.241 5.898 1.00 88.19 174 LEU A CA 1
ATOM 1421 C C . LEU A 1 174 ? -6.072 -0.494 5.701 1.00 88.19 174 LEU A C 1
ATOM 1423 O O . LEU A 1 174 ? -5.891 0.600 6.242 1.00 88.19 174 LEU A O 1
ATOM 1427 N N . VAL A 1 175 ? -5.140 -1.045 4.920 1.00 87.62 175 VAL A N 1
ATOM 1428 C CA . VAL A 1 175 ? -3.813 -0.479 4.648 1.00 87.62 175 VAL A CA 1
ATOM 1429 C C . VAL A 1 175 ? -3.795 0.303 3.337 1.00 87.62 175 VAL A C 1
ATOM 1431 O O . VAL A 1 175 ? -3.315 1.438 3.335 1.00 87.62 175 VAL A O 1
ATOM 1434 N N . PHE A 1 176 ? -4.342 -0.271 2.262 1.00 87.94 176 PHE A N 1
ATOM 1435 C CA . PHE A 1 176 ? -4.183 0.246 0.898 1.00 87.94 176 PHE A CA 1
ATOM 1436 C C . PHE A 1 176 ? -5.495 0.615 0.191 1.00 87.94 176 PHE A C 1
ATOM 1438 O O . PHE A 1 176 ? -5.438 1.248 -0.859 1.00 87.94 176 PHE A O 1
ATOM 1445 N N . SER A 1 177 ? -6.673 0.308 0.754 1.00 87.25 177 SER A N 1
ATOM 1446 C CA . SER A 1 177 ? -7.950 0.709 0.145 1.00 87.25 177 SER A CA 1
ATOM 1447 C C . SER A 1 177 ? -8.420 2.076 0.634 1.00 87.25 177 SER A C 1
ATOM 1449 O O . SER A 1 177 ? -8.730 2.296 1.812 1.00 87.25 177 SER A O 1
ATOM 1451 N N . ARG A 1 178 ? -8.549 3.008 -0.312 1.00 86.12 178 ARG A N 1
ATOM 1452 C CA . ARG A 1 178 ? -9.097 4.349 -0.071 1.00 86.12 178 ARG A CA 1
ATOM 1453 C C . ARG A 1 178 ? -10.551 4.299 0.368 1.00 86.12 178 ARG A C 1
ATOM 1455 O O . ARG A 1 178 ? -10.945 5.024 1.282 1.00 86.12 178 ARG A O 1
ATOM 1462 N N . ASP A 1 179 ? -11.348 3.465 -0.280 1.00 83.75 179 ASP A N 1
ATOM 1463 C CA . ASP A 1 179 ? -12.781 3.382 -0.023 1.00 83.75 179 ASP A CA 1
ATOM 1464 C C . ASP A 1 179 ? -13.070 2.720 1.323 1.00 83.75 179 ASP A C 1
ATOM 1466 O O . ASP A 1 179 ? -13.880 3.245 2.091 1.00 83.75 179 ASP A O 1
ATOM 1470 N N . CYS A 1 180 ? -12.351 1.641 1.656 1.00 86.25 180 CYS A N 1
ATOM 1471 C CA . CYS A 1 180 ? -12.424 1.006 2.973 1.00 86.25 180 CYS A CA 1
ATOM 1472 C C . CYS A 1 180 ? -12.162 2.031 4.091 1.00 86.25 180 CYS A C 1
ATOM 1474 O O . CYS A 1 180 ? -12.964 2.200 5.012 1.00 86.25 180 CYS A O 1
ATOM 1476 N N . ARG A 1 181 ? -11.086 2.816 3.955 1.00 87.69 181 ARG A N 1
ATOM 1477 C CA . ARG A 1 181 ? -10.717 3.869 4.912 1.00 87.69 181 ARG A CA 1
ATOM 1478 C C . ARG A 1 181 ? -11.731 5.000 5.004 1.00 87.69 181 ARG A C 1
ATOM 1480 O O . ARG A 1 181 ? -12.051 5.448 6.104 1.00 87.69 181 ARG A O 1
ATOM 1487 N N . LYS A 1 182 ? -12.264 5.461 3.871 1.00 86.44 182 LYS A N 1
ATOM 1488 C CA . LYS A 1 182 ? -13.318 6.486 3.853 1.00 86.44 182 LYS A CA 1
ATOM 1489 C C . LYS A 1 182 ? -14.577 6.009 4.562 1.00 86.44 182 LYS A C 1
ATOM 1491 O O . LYS A 1 182 ? -15.154 6.770 5.333 1.00 86.44 182 LYS A O 1
ATOM 1496 N N . ARG A 1 183 ? -14.990 4.763 4.327 1.00 85.75 183 ARG A N 1
ATOM 1497 C CA . ARG A 1 183 ? -16.143 4.158 5.005 1.00 85.75 183 ARG A CA 1
ATOM 1498 C C . ARG A 1 183 ? -15.911 4.052 6.504 1.00 85.75 183 ARG A C 1
ATOM 1500 O O . ARG A 1 183 ? -16.786 4.447 7.269 1.00 85.75 183 ARG A O 1
ATOM 1507 N N . PHE A 1 184 ? -14.720 3.618 6.918 1.00 86.94 184 PHE A N 1
ATOM 1508 C CA . PHE A 1 184 ? -14.343 3.625 8.328 1.00 86.94 184 PHE A CA 1
ATOM 1509 C C . PHE A 1 184 ? -14.478 5.029 8.938 1.00 86.94 184 PHE A C 1
ATOM 1511 O O . PHE A 1 184 ? -15.185 5.190 9.926 1.00 86.94 184 PHE A O 1
ATOM 1518 N N . LEU A 1 185 ? -13.898 6.062 8.317 1.00 87.75 185 LEU A N 1
ATOM 1519 C CA . LEU A 1 185 ? -13.978 7.447 8.808 1.00 87.75 185 LEU A CA 1
ATOM 1520 C C . LEU A 1 185 ? -15.413 7.993 8.874 1.00 87.75 185 LEU A C 1
ATOM 1522 O O . LEU A 1 185 ? -15.753 8.739 9.793 1.00 87.75 185 LEU A O 1
ATOM 1526 N N . GLN A 1 186 ? -16.266 7.636 7.910 1.00 86.62 186 GLN A N 1
ATOM 1527 C CA . GLN A 1 186 ? -17.681 8.022 7.913 1.00 86.62 186 GLN A CA 1
ATOM 1528 C C . GLN A 1 186 ? -18.438 7.406 9.092 1.00 86.62 186 GLN A C 1
ATOM 1530 O O . GLN A 1 186 ? -19.307 8.058 9.668 1.00 86.62 186 GLN A O 1
ATOM 1535 N N . GLN A 1 187 ? -18.102 6.169 9.454 1.00 83.12 187 GLN A N 1
ATOM 1536 C CA . GLN A 1 187 ? -18.756 5.440 10.537 1.00 83.12 187 GLN A CA 1
ATOM 1537 C C . GLN A 1 187 ? -18.124 5.717 11.905 1.00 83.12 187 GLN A C 1
ATOM 1539 O O . GLN A 1 187 ? -18.805 5.593 12.921 1.00 83.12 187 GLN A O 1
ATOM 1544 N N . GLU A 1 188 ? -16.861 6.150 11.947 1.00 81.69 188 GLU A N 1
ATOM 1545 C CA . GLU A 1 188 ? -16.064 6.333 13.165 1.00 81.69 188 GLU A CA 1
ATOM 1546 C C . GLU A 1 188 ? -16.794 7.149 14.238 1.00 81.69 188 GLU A C 1
ATOM 1548 O O . GLU A 1 188 ? -16.863 6.738 15.397 1.00 81.69 188 GLU A O 1
ATOM 1553 N N . LYS A 1 189 ? -17.403 8.275 13.848 1.00 79.38 189 LYS A N 1
ATOM 1554 C CA . LYS A 1 189 ? -18.121 9.172 14.771 1.00 79.38 189 LYS A CA 1
ATOM 1555 C C . LYS A 1 189 ? -19.310 8.500 15.460 1.00 79.38 189 LYS A C 1
ATOM 1557 O O . LYS A 1 189 ? -19.701 8.911 16.550 1.00 79.38 189 LYS A O 1
ATOM 1562 N N . SER A 1 190 ? -19.883 7.482 14.830 1.00 78.00 190 SER A N 1
ATOM 1563 C CA . SER A 1 190 ? -21.042 6.747 15.329 1.00 78.00 190 SER A CA 1
ATOM 1564 C C . SER A 1 190 ? -20.650 5.486 16.101 1.00 78.00 190 SER A C 1
ATOM 1566 O O . SER A 1 190 ? -21.447 5.019 16.911 1.00 78.00 190 SER A O 1
ATOM 1568 N N . LEU A 1 191 ? -19.431 4.958 15.921 1.00 73.12 191 LEU A N 1
ATOM 1569 C CA . LEU A 1 191 ? -18.991 3.707 16.556 1.00 73.12 191 LEU A CA 1
ATOM 1570 C C . LEU A 1 191 ? -19.045 3.769 18.088 1.00 73.12 191 LEU A C 1
ATOM 1572 O O . LEU A 1 191 ? -19.541 2.838 18.719 1.00 73.12 191 LEU A O 1
ATOM 1576 N N . GLY A 1 192 ? -18.591 4.874 18.687 1.00 69.31 192 GLY A N 1
ATOM 1577 C CA . GLY A 1 192 ? -18.631 5.073 20.140 1.00 69.31 192 GLY A CA 1
ATOM 1578 C C . GLY A 1 192 ? -20.060 5.048 20.701 1.00 69.31 192 GLY A C 1
ATOM 1579 O O . GLY A 1 192 ? -20.374 4.165 21.499 1.00 69.31 192 GLY A O 1
ATOM 1580 N N . PRO A 1 193 ? -20.953 5.961 20.268 1.00 72.00 193 PRO A N 1
ATOM 1581 C CA . PRO A 1 193 ? -22.349 5.983 20.708 1.00 72.00 193 PRO A CA 1
ATOM 1582 C C . PRO A 1 193 ? -23.090 4.658 20.494 1.00 72.00 193 PRO A C 1
ATOM 1584 O O . PRO A 1 193 ? -23.820 4.225 21.382 1.00 72.00 193 PRO A O 1
ATOM 1587 N N . ILE A 1 194 ? -22.872 3.984 19.357 1.00 69.81 194 ILE A N 1
ATOM 1588 C CA . ILE A 1 194 ? -23.489 2.680 19.073 1.00 69.81 194 ILE A CA 1
ATOM 1589 C C . ILE A 1 194 ? -22.977 1.616 20.056 1.00 69.81 194 ILE A C 1
ATOM 1591 O O . ILE A 1 194 ? -23.773 0.847 20.594 1.00 69.81 194 ILE A O 1
ATOM 1595 N N . SER A 1 195 ? -21.672 1.587 20.345 1.00 66.00 195 SER A N 1
ATOM 1596 C CA . SER A 1 195 ? -21.096 0.646 21.312 1.00 66.00 195 SER A CA 1
ATOM 1597 C C . SER A 1 195 ? -21.642 0.843 22.728 1.00 66.00 195 SER A C 1
ATOM 1599 O O . SER A 1 195 ? -21.825 -0.141 23.443 1.00 66.00 195 SER A O 1
ATOM 1601 N N . TYR A 1 196 ? -21.912 2.088 23.136 1.00 67.38 196 TYR A N 1
ATOM 1602 C CA . TYR A 1 196 ? -22.547 2.390 24.423 1.00 67.38 196 TYR A CA 1
ATOM 1603 C C . TYR A 1 196 ? -24.034 2.013 24.439 1.00 67.38 196 TYR A C 1
ATOM 1605 O O . TYR A 1 196 ? -24.499 1.409 25.404 1.00 67.38 196 TYR A O 1
ATOM 1613 N N . ALA A 1 197 ? -24.771 2.323 23.367 1.00 67.81 197 ALA A N 1
ATOM 1614 C CA . ALA A 1 197 ? -26.199 2.025 23.250 1.00 67.81 197 ALA A CA 1
ATOM 1615 C C . ALA A 1 197 ? -26.494 0.516 23.221 1.00 67.81 197 ALA A C 1
ATOM 1617 O O . ALA A 1 197 ? -27.526 0.076 23.720 1.00 67.81 197 ALA A O 1
ATOM 1618 N N . LEU A 1 198 ? -25.578 -0.291 22.679 1.00 63.97 198 LEU A N 1
ATOM 1619 C CA . LEU A 1 198 ? -25.721 -1.747 22.594 1.00 63.97 198 LEU A CA 1
ATOM 1620 C C . LEU A 1 198 ? -25.269 -2.503 23.855 1.00 63.97 198 LEU A C 1
ATOM 1622 O O . LEU A 1 198 ? -25.129 -3.718 23.804 1.00 63.97 198 LEU A O 1
ATOM 1626 N N . THR A 1 199 ? -25.107 -1.817 24.991 1.00 55.88 199 THR A N 1
ATOM 1627 C CA . THR A 1 199 ? -24.817 -2.393 26.321 1.00 55.88 199 THR A CA 1
ATOM 1628 C C . THR A 1 199 ? -23.612 -3.349 26.337 1.00 55.88 199 THR A C 1
ATOM 1630 O O . THR A 1 199 ? -23.746 -4.552 26.139 1.00 55.88 199 THR A O 1
ATOM 1633 N N . ASN A 1 200 ? -22.407 -2.840 26.621 1.00 56.91 200 ASN A N 1
ATOM 1634 C CA . ASN A 1 200 ? -21.188 -3.645 26.840 1.00 56.91 200 ASN A CA 1
ATOM 1635 C C . ASN A 1 200 ? -20.785 -4.620 25.713 1.00 56.91 200 ASN A C 1
ATOM 1637 O O . ASN A 1 200 ? -19.907 -5.458 25.927 1.00 56.91 200 ASN A O 1
ATOM 1641 N N . SER A 1 201 ? -21.331 -4.505 24.498 1.00 67.00 201 SER A N 1
ATOM 1642 C CA . SER A 1 201 ? -20.809 -5.253 23.351 1.00 67.00 201 SER A CA 1
ATOM 1643 C C . SER A 1 201 ? -19.540 -4.585 22.825 1.00 67.00 201 SER A C 1
ATOM 1645 O O . SER A 1 201 ? -19.516 -4.000 21.744 1.00 67.00 201 SER A O 1
ATOM 1647 N N . SER A 1 202 ? -18.455 -4.692 23.595 1.00 65.69 202 SER A N 1
ATOM 1648 C CA . SER A 1 202 ? -17.110 -4.300 23.158 1.00 65.69 202 SER A CA 1
ATOM 1649 C C . SER A 1 202 ? -16.751 -4.970 21.822 1.00 65.69 202 SER A C 1
ATOM 1651 O O . SER A 1 202 ? -16.061 -4.395 20.991 1.00 65.69 202 SER A O 1
ATOM 1653 N N . SER A 1 203 ? -17.318 -6.148 21.545 1.00 72.50 203 SER A N 1
ATOM 1654 C CA . SER A 1 203 ? -17.138 -6.876 20.287 1.00 72.50 203 SER A CA 1
ATOM 1655 C C . SER A 1 203 ? -17.698 -6.208 19.030 1.00 72.50 203 SER A C 1
ATOM 1657 O O . SER A 1 203 ? -17.271 -6.551 17.928 1.00 72.50 203 SER A O 1
ATOM 1659 N N . LEU A 1 204 ? -18.624 -5.256 19.159 1.00 77.69 204 LEU A N 1
ATOM 1660 C CA . LEU A 1 204 ? -19.288 -4.659 18.005 1.00 77.69 204 LEU A CA 1
ATOM 1661 C C . LEU A 1 204 ? -18.331 -3.827 17.145 1.00 77.69 204 LEU A C 1
ATOM 1663 O O . LEU A 1 204 ? -18.373 -3.925 15.922 1.00 77.69 204 LEU A O 1
ATOM 1667 N N . ILE A 1 205 ? -17.472 -3.024 17.777 1.00 81.25 205 ILE A N 1
ATOM 1668 C CA . ILE A 1 205 ? -16.550 -2.134 17.062 1.00 81.25 205 ILE A CA 1
ATOM 1669 C C . ILE A 1 205 ? -15.565 -2.947 16.201 1.00 81.25 205 ILE A C 1
ATOM 1671 O O . ILE A 1 205 ? -15.521 -2.696 14.994 1.00 81.25 205 ILE A O 1
ATOM 1675 N N . PRO A 1 206 ? -14.842 -3.956 16.736 1.00 79.81 206 PRO A N 1
ATOM 1676 C CA . PRO A 1 206 ? -14.007 -4.826 15.912 1.00 79.81 206 PRO A CA 1
ATOM 1677 C C . PRO A 1 206 ? -14.790 -5.522 14.791 1.00 79.81 206 PRO A C 1
ATOM 1679 O O . PRO A 1 206 ? -14.357 -5.497 13.642 1.00 79.81 206 PRO A O 1
ATOM 1682 N N . ASN A 1 207 ? -15.982 -6.060 15.078 1.00 80.31 207 ASN A N 1
ATOM 1683 C CA . ASN A 1 207 ? -16.798 -6.740 14.067 1.00 80.31 207 ASN A CA 1
ATOM 1684 C C . ASN A 1 207 ? -17.224 -5.807 12.924 1.00 80.31 207 ASN A C 1
ATOM 1686 O O . ASN A 1 207 ? -17.199 -6.212 11.766 1.00 80.31 207 ASN A O 1
ATOM 1690 N N . LEU A 1 208 ? -17.586 -4.557 13.221 1.00 82.56 208 LEU A N 1
ATOM 1691 C CA . LEU A 1 208 ? -17.901 -3.564 12.192 1.00 82.56 208 LEU A CA 1
ATOM 1692 C C . LEU A 1 208 ? -16.673 -3.235 11.346 1.00 82.56 208 LEU A C 1
ATOM 1694 O O . LEU A 1 208 ? -16.769 -3.220 10.123 1.00 82.56 208 LEU A O 1
ATOM 1698 N N . ILE A 1 209 ? -15.511 -3.039 11.974 1.00 83.62 209 ILE A N 1
ATOM 1699 C CA . ILE A 1 209 ? -14.250 -2.825 11.252 1.00 83.62 209 ILE A CA 1
ATOM 1700 C C . ILE A 1 209 ? -13.954 -4.016 10.332 1.00 83.62 209 ILE A C 1
ATOM 1702 O O . ILE A 1 209 ? -13.570 -3.804 9.183 1.00 83.62 209 ILE A O 1
ATOM 1706 N N . LYS A 1 210 ? -14.201 -5.248 10.797 1.00 84.06 210 LYS A N 1
ATOM 1707 C CA . LYS A 1 210 ? -14.033 -6.469 10.002 1.00 84.06 210 LYS A CA 1
ATOM 1708 C C . LYS A 1 210 ? -14.989 -6.523 8.809 1.00 84.06 210 LYS A C 1
ATOM 1710 O O . LYS A 1 210 ? -14.566 -6.809 7.698 1.00 84.06 210 LYS A O 1
ATOM 1715 N N . ILE A 1 211 ? -16.261 -6.183 9.010 1.00 83.50 211 ILE A N 1
ATOM 1716 C CA . ILE A 1 211 ? -17.254 -6.122 7.926 1.00 83.50 211 ILE A CA 1
ATOM 1717 C C . ILE A 1 211 ? -16.846 -5.087 6.870 1.00 83.50 211 ILE A C 1
ATOM 1719 O O . ILE A 1 211 ? -16.950 -5.355 5.677 1.00 83.50 211 ILE A O 1
ATOM 1723 N N . ILE A 1 212 ? -16.356 -3.916 7.291 1.00 84.31 212 ILE A N 1
ATOM 1724 C CA . ILE A 1 212 ? -15.874 -2.879 6.367 1.00 84.31 212 ILE A CA 1
ATOM 1725 C C . ILE A 1 212 ? -14.627 -3.353 5.612 1.00 84.31 212 ILE A C 1
ATOM 1727 O O . ILE A 1 212 ? -14.481 -3.031 4.434 1.00 84.31 212 ILE A O 1
ATOM 1731 N N . SER A 1 213 ? -13.721 -4.082 6.274 1.00 84.25 213 SER A N 1
ATOM 1732 C CA . SER A 1 213 ? -12.510 -4.601 5.633 1.00 84.25 213 SER A CA 1
ATOM 1733 C C . SER A 1 213 ? -12.802 -5.732 4.657 1.00 84.25 213 SER A C 1
ATOM 1735 O O . SER A 1 213 ? -12.148 -5.812 3.630 1.00 84.25 213 SER A O 1
ATOM 1737 N N . ASP A 1 214 ? -13.779 -6.585 4.954 1.00 83.25 214 ASP A N 1
ATOM 1738 C CA . ASP A 1 214 ? -14.101 -7.748 4.123 1.00 83.25 214 ASP A CA 1
ATOM 1739 C C . ASP A 1 214 ? -14.987 -7.382 2.910 1.00 83.25 214 ASP A C 1
ATOM 1741 O O . ASP A 1 214 ? -15.235 -8.218 2.037 1.00 83.25 214 ASP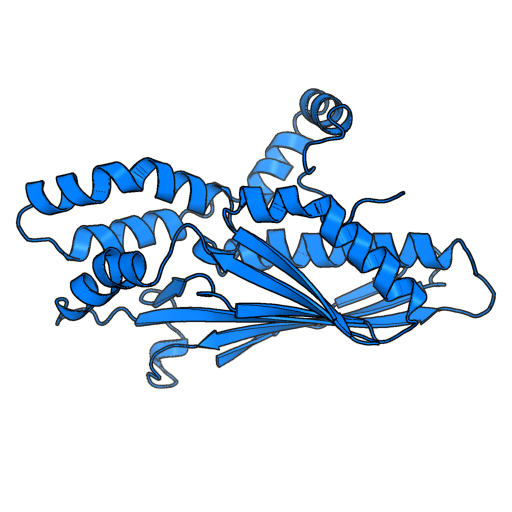 A O 1
ATOM 1745 N N . ASP A 1 215 ? -15.455 -6.130 2.816 1.00 80.50 215 ASP A N 1
ATOM 1746 C CA . ASP A 1 215 ? -16.204 -5.648 1.656 1.00 80.50 215 ASP A CA 1
ATOM 1747 C C . ASP A 1 215 ? -15.285 -5.320 0.467 1.00 80.50 215 ASP A C 1
ATOM 1749 O O . ASP A 1 215 ? -14.877 -4.179 0.233 1.00 80.50 215 ASP A O 1
ATOM 1753 N N . ASN A 1 216 ? -15.039 -6.346 -0.344 1.00 72.81 216 ASN A N 1
ATOM 1754 C CA . ASN A 1 216 ? -14.248 -6.263 -1.571 1.00 72.81 216 ASN A CA 1
ATOM 1755 C C . ASN A 1 216 ? -14.990 -5.624 -2.760 1.00 72.81 216 ASN A C 1
ATOM 1757 O O . ASN A 1 216 ? -14.407 -5.486 -3.835 1.00 72.81 216 ASN A O 1
ATOM 1761 N N . THR A 1 217 ? -16.267 -5.246 -2.621 1.00 69.75 217 THR A N 1
ATOM 1762 C CA . THR A 1 217 ? -17.059 -4.692 -3.741 1.00 69.75 217 THR A CA 1
ATOM 1763 C C . THR A 1 217 ? -16.761 -3.219 -4.025 1.00 69.75 217 THR A C 1
ATOM 1765 O O . THR A 1 217 ? -17.149 -2.687 -5.066 1.00 69.75 217 THR A O 1
ATOM 1768 N N . ALA A 1 218 ? -16.046 -2.556 -3.117 1.00 65.88 218 ALA A N 1
ATOM 1769 C CA . ALA A 1 218 ? -15.627 -1.165 -3.231 1.00 65.88 218 ALA A CA 1
ATOM 1770 C C . ALA A 1 218 ? -14.101 -1.043 -3.274 1.00 65.88 218 ALA A C 1
ATOM 1772 O O . ALA A 1 218 ? -13.516 -0.314 -2.483 1.00 65.88 218 ALA A O 1
ATOM 1773 N N . THR A 1 219 ? -13.455 -1.782 -4.176 1.00 73.75 219 THR A N 1
ATOM 1774 C CA . THR A 1 219 ? -12.025 -1.601 -4.462 1.00 73.75 219 THR A CA 1
ATOM 1775 C C . THR A 1 219 ? -11.812 -0.726 -5.692 1.00 73.75 219 THR A C 1
ATOM 1777 O O . THR A 1 219 ? -12.701 -0.558 -6.540 1.00 73.75 219 THR A O 1
ATOM 1780 N N . THR A 1 220 ? -10.603 -0.183 -5.818 1.00 74.50 220 THR A N 1
ATOM 1781 C CA . THR A 1 220 ? -10.202 0.662 -6.949 1.00 74.50 220 THR A CA 1
ATOM 1782 C C . THR A 1 220 ? -10.381 -0.070 -8.279 1.00 74.50 220 THR A C 1
ATOM 1784 O O . THR A 1 220 ? -10.809 0.538 -9.257 1.00 74.50 220 THR A O 1
ATOM 1787 N N . SER A 1 221 ? -10.166 -1.387 -8.316 1.00 73.25 221 SER A N 1
ATOM 1788 C CA . SER A 1 221 ? -10.405 -2.211 -9.511 1.00 73.25 221 SER A CA 1
ATOM 1789 C C . SER A 1 221 ? -11.867 -2.163 -10.002 1.00 73.25 221 SER A C 1
ATOM 1791 O O . SER A 1 221 ? -12.112 -1.954 -11.192 1.00 73.25 221 SER A O 1
ATOM 1793 N N . TYR A 1 222 ? -12.859 -2.239 -9.107 1.00 71.94 222 TYR A N 1
ATOM 1794 C CA . TYR A 1 222 ? -14.275 -2.103 -9.471 1.00 71.94 222 TYR A CA 1
ATOM 1795 C C . TYR A 1 222 ? -14.616 -0.678 -9.916 1.00 71.94 222 TYR A C 1
ATOM 1797 O O . TYR A 1 222 ? -15.419 -0.485 -10.837 1.00 71.94 222 TYR A O 1
ATOM 1805 N N . GLN A 1 223 ? -13.983 0.336 -9.314 1.00 70.94 223 GLN A N 1
ATOM 1806 C CA . GLN A 1 223 ? -14.114 1.713 -9.793 1.00 70.94 223 GLN A CA 1
ATOM 1807 C C . GLN A 1 223 ? -13.547 1.870 -11.207 1.00 70.94 223 GLN A C 1
ATOM 1809 O O . GLN A 1 223 ? -14.187 2.496 -12.051 1.00 70.94 223 GLN A O 1
ATOM 1814 N N . ILE A 1 224 ? -12.388 1.273 -11.486 1.00 72.06 224 ILE A N 1
ATOM 1815 C CA . ILE A 1 224 ? -11.746 1.256 -12.803 1.00 72.06 224 ILE A CA 1
ATOM 1816 C C . ILE A 1 224 ? -12.670 0.629 -13.848 1.00 72.06 224 ILE A C 1
ATOM 1818 O O . ILE A 1 224 ? -12.924 1.254 -14.877 1.00 72.06 224 ILE A O 1
ATOM 1822 N N . VAL A 1 225 ? -13.235 -0.549 -13.575 1.00 72.88 225 VAL A N 1
ATOM 1823 C CA . VAL A 1 225 ? -14.173 -1.217 -14.494 1.00 72.88 225 VAL A CA 1
ATOM 1824 C C . VAL A 1 225 ? -15.382 -0.322 -14.783 1.00 72.88 225 VAL A C 1
ATOM 1826 O O . VAL A 1 225 ? -15.774 -0.142 -15.937 1.00 72.88 225 VAL A O 1
ATOM 1829 N N . LYS A 1 226 ? -15.929 0.330 -13.751 1.00 69.62 226 LYS A N 1
ATOM 1830 C CA . LYS A 1 226 ? -17.038 1.282 -13.900 1.00 69.62 226 LYS A CA 1
ATOM 1831 C C . LYS A 1 226 ? -16.661 2.514 -14.732 1.00 69.62 226 LYS A C 1
ATOM 1833 O O . LYS A 1 226 ? -17.511 3.058 -15.435 1.00 69.62 226 LYS A O 1
ATOM 1838 N N . LEU A 1 227 ? -15.416 2.976 -14.638 1.00 69.06 227 LEU A N 1
ATOM 1839 C CA . LEU A 1 227 ? -14.895 4.122 -15.384 1.00 69.06 227 LEU A CA 1
ATOM 1840 C C . LEU A 1 227 ? -14.590 3.785 -16.846 1.00 69.06 227 LEU A C 1
ATOM 1842 O O . LEU A 1 227 ? -14.846 4.616 -17.713 1.00 69.06 227 LEU A O 1
ATOM 1846 N N . LEU A 1 228 ? -14.092 2.581 -17.133 1.00 66.88 228 LEU A N 1
ATOM 1847 C CA . LEU A 1 228 ? -13.886 2.099 -18.504 1.00 66.88 228 LEU A CA 1
ATOM 1848 C C . LEU A 1 228 ? -15.211 1.975 -19.268 1.00 66.88 228 LEU A C 1
ATOM 1850 O O . LEU A 1 228 ? -15.252 2.232 -20.468 1.00 66.88 228 LEU A O 1
ATOM 1854 N N . GLY A 1 229 ? -16.308 1.692 -18.561 1.00 70.56 229 GLY A N 1
ATOM 1855 C CA . GLY A 1 229 ? -17.662 1.762 -19.112 1.00 70.56 229 GLY A CA 1
ATOM 1856 C C . GLY A 1 229 ? -18.185 3.182 -19.395 1.00 70.56 229 GLY A C 1
ATOM 1857 O O . GLY A 1 229 ? -19.250 3.312 -19.992 1.00 70.56 229 GLY A O 1
ATOM 1858 N N . ASP A 1 230 ? -17.477 4.248 -18.993 1.00 75.44 230 ASP A N 1
ATOM 1859 C CA . ASP A 1 230 ? -17.922 5.645 -19.128 1.00 75.44 230 ASP A CA 1
ATOM 1860 C C . ASP A 1 230 ? -16.779 6.580 -19.580 1.00 75.44 230 ASP A C 1
ATOM 1862 O O . ASP A 1 230 ? -16.155 7.313 -18.800 1.00 75.44 230 ASP A O 1
ATOM 1866 N N . SER A 1 231 ? -16.536 6.596 -20.895 1.00 67.06 231 SER A N 1
ATOM 1867 C CA . SER A 1 231 ? -15.485 7.391 -21.553 1.00 67.06 231 SER A CA 1
ATOM 1868 C C . SER A 1 231 ? -15.577 8.904 -21.290 1.00 67.06 231 SER A C 1
ATOM 1870 O O . SER A 1 231 ? -14.570 9.617 -21.373 1.00 67.06 231 SER A O 1
ATOM 1872 N N . SER A 1 232 ? -16.757 9.410 -20.917 1.00 71.19 232 SER A N 1
ATOM 1873 C CA . SER A 1 232 ? -16.981 10.824 -20.600 1.00 71.19 232 SER A CA 1
ATOM 1874 C C . SER A 1 232 ? -16.352 11.227 -19.260 1.00 71.19 232 SER A C 1
ATOM 1876 O O . SER A 1 232 ? -15.775 12.315 -19.137 1.00 71.19 232 SER A O 1
ATOM 1878 N N . LYS A 1 233 ? -16.383 10.331 -18.265 1.00 67.69 233 LYS A N 1
ATOM 1879 C CA . LYS A 1 233 ? -15.753 10.546 -16.955 1.00 67.69 233 LYS A CA 1
ATOM 1880 C C . LYS A 1 233 ? -14.235 10.481 -17.040 1.00 67.69 233 LYS A C 1
ATOM 1882 O O . LYS A 1 233 ? -13.568 11.301 -16.411 1.00 67.69 233 LYS A O 1
ATOM 1887 N N . LEU A 1 234 ? -13.692 9.579 -17.859 1.00 64.69 234 LEU A N 1
ATOM 1888 C CA . LEU A 1 234 ? -12.249 9.479 -18.097 1.00 64.69 234 LEU A CA 1
ATOM 1889 C C . LEU A 1 234 ? -11.668 10.778 -18.670 1.00 64.69 234 LEU A C 1
ATOM 1891 O O . LEU A 1 234 ? -10.673 11.283 -18.150 1.00 64.69 234 LEU A O 1
ATOM 1895 N N . LYS A 1 235 ? -12.329 11.379 -19.671 1.00 65.94 235 LYS A N 1
ATOM 1896 C CA . LYS A 1 235 ? -11.909 12.678 -20.230 1.00 65.94 235 LYS A CA 1
ATOM 1897 C C . LYS A 1 235 ? -11.944 13.798 -19.185 1.00 65.94 235 LYS A C 1
ATOM 1899 O O . LYS A 1 235 ? -11.007 14.584 -19.095 1.00 65.94 235 LYS A O 1
ATOM 1904 N N . ARG A 1 236 ? -12.986 13.849 -18.346 1.00 65.31 236 ARG A N 1
ATOM 1905 C CA . ARG A 1 236 ? -13.097 14.849 -17.265 1.00 65.31 236 ARG A CA 1
ATOM 1906 C C . ARG A 1 236 ? -12.018 14.698 -16.191 1.00 65.31 236 ARG A C 1
ATOM 1908 O O . ARG A 1 236 ? -11.592 15.704 -15.630 1.00 65.31 236 ARG A O 1
ATOM 1915 N N . MET A 1 237 ? -11.592 13.472 -15.892 1.00 64.00 237 MET A N 1
ATOM 1916 C CA . MET A 1 237 ? -10.519 13.225 -14.925 1.00 64.00 237 MET A CA 1
ATOM 1917 C C . MET A 1 237 ? -9.142 13.562 -15.493 1.00 64.00 237 MET A C 1
ATOM 1919 O O . MET A 1 237 ? -8.381 14.227 -14.801 1.00 64.00 237 MET A O 1
ATOM 1923 N N . ARG A 1 238 ? -8.854 13.210 -16.756 1.00 62.88 238 ARG A N 1
ATOM 1924 C CA . ARG A 1 238 ? -7.595 13.597 -17.425 1.00 62.88 238 ARG A CA 1
ATOM 1925 C C . ARG A 1 238 ? -7.413 15.113 -17.524 1.00 62.88 238 ARG A C 1
ATOM 1927 O O . ARG A 1 238 ? -6.306 15.602 -17.362 1.00 62.88 238 ARG A O 1
ATOM 1934 N N . ASN A 1 239 ? -8.499 15.861 -17.718 1.00 61.75 239 ASN A N 1
ATOM 1935 C CA . ASN A 1 239 ? -8.446 17.326 -17.768 1.00 61.75 239 ASN A CA 1
ATOM 1936 C C . ASN A 1 239 ? -8.201 17.976 -16.391 1.00 61.75 239 ASN A C 1
ATOM 1938 O O . ASN A 1 239 ? -7.954 19.177 -16.313 1.00 61.75 239 ASN A O 1
ATOM 1942 N N . ASN A 1 240 ? -8.281 17.210 -15.298 1.00 59.44 240 ASN A N 1
ATOM 1943 C CA . ASN A 1 240 ? -8.038 17.686 -13.941 1.00 59.44 240 ASN A CA 1
ATOM 1944 C C . ASN A 1 240 ? -6.595 17.360 -13.529 1.00 59.44 240 ASN A C 1
ATOM 1946 O O . ASN A 1 240 ? -6.341 16.392 -12.815 1.00 59.44 240 ASN A O 1
ATOM 1950 N N . VAL A 1 241 ? -5.654 18.206 -13.956 1.00 57.12 241 VAL A N 1
ATOM 1951 C CA . VAL A 1 241 ? -4.197 18.046 -13.751 1.00 57.12 241 VAL A CA 1
ATOM 1952 C C . VAL A 1 241 ? -3.822 17.783 -12.280 1.00 57.12 241 VAL A C 1
ATOM 1954 O O . VAL A 1 241 ? -2.863 17.074 -11.982 1.00 57.12 241 VAL A O 1
ATOM 1957 N N . ASN A 1 242 ? -4.623 18.266 -11.328 1.00 54.59 242 ASN A N 1
ATOM 1958 C CA . ASN A 1 242 ? -4.338 18.157 -9.895 1.00 54.59 242 ASN A CA 1
ATOM 1959 C C . ASN A 1 242 ? -4.928 16.917 -9.202 1.00 54.59 242 ASN A C 1
ATOM 1961 O O . ASN A 1 242 ? -4.697 16.747 -8.009 1.00 54.59 242 ASN A O 1
ATOM 1965 N N . LYS A 1 243 ? -5.689 16.052 -9.892 1.00 56.97 243 LYS A N 1
ATOM 1966 C CA . LYS A 1 243 ? -6.253 14.839 -9.269 1.00 56.97 243 LYS A CA 1
ATOM 1967 C C . LYS A 1 243 ? -5.492 13.583 -9.703 1.00 56.97 243 LYS A C 1
ATOM 1969 O O . LYS A 1 243 ? -5.240 13.431 -10.898 1.00 56.97 243 LYS A O 1
ATOM 1974 N N . PRO A 1 244 ? -5.119 12.684 -8.774 1.00 54.91 244 PRO A N 1
ATOM 1975 C CA . PRO A 1 244 ? -4.527 11.405 -9.139 1.00 54.91 244 PRO A CA 1
ATOM 1976 C C . PRO A 1 244 ? -5.539 10.602 -9.962 1.00 54.91 244 PRO A C 1
ATOM 1978 O O . PRO A 1 244 ? -6.719 10.506 -9.609 1.00 54.91 244 PRO A O 1
ATOM 1981 N N . ILE A 1 245 ? -5.081 10.076 -11.094 1.00 61.25 245 ILE A N 1
ATOM 1982 C CA . ILE A 1 245 ? -5.865 9.178 -11.935 1.00 61.25 245 ILE A CA 1
ATOM 1983 C C . ILE A 1 245 ? -5.673 7.769 -11.354 1.00 61.2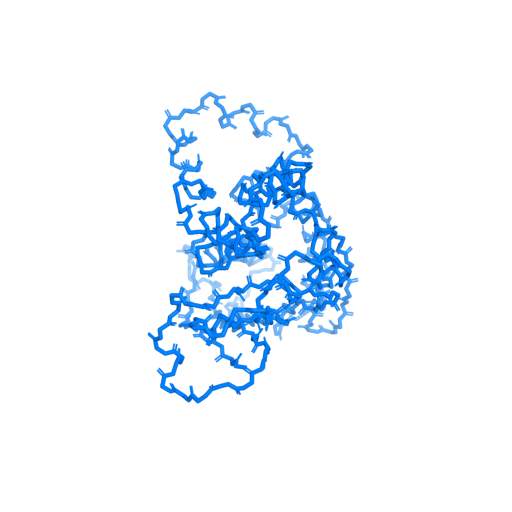5 245 ILE A C 1
ATOM 1985 O O . ILE A 1 245 ? -4.552 7.427 -10.995 1.00 61.25 245 ILE A O 1
ATOM 1989 N N . PRO A 1 246 ? -6.714 6.922 -11.271 1.00 54.28 246 PRO A N 1
ATOM 1990 C CA . PRO A 1 246 ? -6.588 5.573 -10.702 1.00 54.28 246 PRO A CA 1
ATOM 1991 C C . PRO A 1 246 ? -5.627 4.634 -11.463 1.00 54.28 246 PRO A C 1
ATOM 1993 O O . PRO A 1 246 ? -5.401 3.519 -11.010 1.00 54.28 246 PRO A O 1
ATOM 1996 N N . PHE A 1 247 ? -5.072 5.073 -12.598 1.00 57.47 247 PHE A N 1
ATOM 1997 C CA . PHE A 1 247 ? -4.155 4.321 -13.463 1.00 57.47 247 PHE A CA 1
ATOM 1998 C C . PHE A 1 247 ? -2.731 4.892 -13.464 1.00 57.47 247 PHE A C 1
ATOM 2000 O O . PHE A 1 247 ? -2.007 4.675 -14.429 1.00 57.47 247 PHE A O 1
ATOM 2007 N N . GLU A 1 248 ? -2.344 5.698 -12.474 1.00 61.09 248 GLU A N 1
ATOM 2008 C CA . GLU A 1 248 ? -1.019 6.324 -12.466 1.00 61.09 248 GLU A CA 1
ATOM 2009 C C . GLU A 1 248 ? -0.534 6.542 -11.029 1.00 61.09 248 GLU A C 1
ATOM 2011 O O . GLU A 1 248 ? -1.185 7.238 -10.246 1.00 61.09 248 GLU A O 1
ATOM 2016 N N . ILE A 1 249 ? 0.603 5.929 -10.683 1.00 59.81 249 ILE A N 1
ATOM 2017 C CA . ILE A 1 249 ? 1.256 6.071 -9.367 1.00 59.81 249 ILE A CA 1
ATOM 2018 C C . ILE A 1 249 ? 2.521 6.937 -9.466 1.00 59.81 249 ILE A C 1
ATOM 2020 O O . ILE A 1 249 ? 2.912 7.570 -8.489 1.00 59.81 249 ILE A O 1
ATOM 2024 N N . LEU A 1 250 ? 3.138 7.023 -10.643 1.00 57.69 250 LEU A N 1
ATOM 2025 C CA . LEU A 1 250 ? 4.245 7.910 -10.988 1.00 57.69 250 LEU A CA 1
ATOM 2026 C C . LEU A 1 250 ? 3.797 8.804 -12.146 1.00 57.69 250 LEU A C 1
ATOM 2028 O O . LEU A 1 250 ? 3.401 8.303 -13.191 1.00 57.69 250 LEU A O 1
ATOM 2032 N N . ARG A 1 251 ? 3.869 10.129 -11.991 1.00 61.44 251 ARG A N 1
ATOM 2033 C CA . ARG A 1 251 ? 3.479 11.059 -13.064 1.00 61.44 251 ARG A CA 1
ATOM 2034 C C . ARG A 1 251 ? 4.616 11.322 -14.046 1.00 61.44 251 ARG A C 1
ATOM 2036 O O . ARG A 1 251 ? 5.690 11.744 -13.611 1.00 61.44 251 ARG A O 1
ATOM 2043 N N . HIS A 1 252 ? 4.345 11.164 -15.344 1.00 56.38 252 HIS A N 1
ATOM 2044 C CA . HIS A 1 252 ? 5.271 11.553 -16.417 1.00 56.38 252 HIS A CA 1
ATOM 2045 C C . HIS A 1 252 ? 5.520 13.077 -16.464 1.00 56.38 252 HIS A C 1
ATOM 2047 O O . HIS A 1 252 ? 4.773 13.867 -15.874 1.00 56.38 252 HIS A O 1
ATOM 2053 N N . PHE A 1 253 ? 6.619 13.474 -17.116 1.00 50.00 253 PHE A N 1
ATOM 2054 C CA . PHE A 1 253 ? 6.953 14.866 -17.442 1.00 50.00 253 PHE A CA 1
ATOM 2055 C C . PHE A 1 253 ? 6.242 15.330 -18.710 1.00 50.00 253 PHE A C 1
ATOM 2057 O O . PHE A 1 253 ? 6.091 14.499 -19.632 1.00 50.00 253 PHE A O 1
#

InterPro domains:
  IPR048920 Meiotic recombination protein REC102 [PF21736] (50-226)